Protein AF-A0A8M9P410-F1 (afdb_monomer_lite)

Sequence (264 aa):
MKMMMLETQNASQEIGEEVEEGAVFSITVRKVQVYQSSSSRGQQQHSDSHTCKLRSIKAGTLERLVENMLTAFRGNDSTYVTIFLCTYRTFATTKQVLDLLLNRYAKLQQQPGPDVRRMTSDERTELRNTISSILGAWLDQYSEDFWKPPEYSCLRRLILYLQINFPGSDLERRACNLLSHFHRRLQHAEPDLLEQGCCAFSLLEENGFEEERPDFLSFDPTSSEQNTVMFYPRLSSHRHNPTPAQASLMDSRTSHCWHMALLI

Secondary structure (DSSP, 8-state):
---------PPEEEEEEEEETTEEEEEEEEEEEE-----STT-----EEEEEEEEEEEEE-HHHHHHHHHHHHHTT-HHHHHHHHHHGGGT--HHHHHHHHHHHHHHHHH---TTS-PPPHHHHHHHHHHHHHHHHHHHHH-GGGG--TTT-HHHHHHHHHHHHHSTT-HHHHHHHHHHHHHHHHHHTSS--SSSS-------------------GGGS-TT-HHHHHHHHHHHHHH------GGGGGG--HHHHHHHHHHTT-

Structure (mmCIF, N/CA/C/O backbone):
data_AF-A0A8M9P410-F1
#
_entry.id   AF-A0A8M9P410-F1
#
loop_
_atom_site.group_PDB
_atom_site.id
_atom_site.type_symbol
_atom_site.label_atom_id
_atom_site.label_alt_id
_atom_site.label_comp_id
_atom_site.label_asym_id
_atom_site.label_entity_id
_atom_site.label_seq_id
_atom_site.pdbx_PDB_ins_code
_atom_site.Cartn_x
_atom_site.Cartn_y
_atom_site.Cartn_z
_atom_site.occupancy
_atom_site.B_iso_or_equiv
_atom_site.auth_seq_id
_atom_site.auth_comp_id
_atom_site.auth_asym_id
_atom_site.auth_atom_id
_atom_site.pdbx_PDB_model_num
ATOM 1 N N . MET A 1 1 ? -35.384 -19.466 -7.434 1.00 35.59 1 MET A N 1
ATOM 2 C CA . MET A 1 1 ? -35.728 -18.619 -6.272 1.00 35.59 1 MET A CA 1
ATOM 3 C C . MET A 1 1 ? -34.881 -17.357 -6.369 1.00 35.59 1 MET A C 1
ATOM 5 O O . MET A 1 1 ? -33.689 -17.420 -6.110 1.00 35.59 1 MET A O 1
ATOM 9 N N . LYS A 1 2 ? -35.432 -16.261 -6.905 1.00 32.16 2 LYS A N 1
ATOM 10 C CA . LYS A 1 2 ? -34.700 -15.000 -7.102 1.00 32.16 2 LYS A CA 1
ATOM 11 C C . LYS A 1 2 ? -35.118 -14.078 -5.962 1.00 32.16 2 LYS A C 1
ATOM 13 O O . LYS A 1 2 ? -36.265 -13.648 -5.916 1.00 32.16 2 LYS A O 1
ATOM 18 N N . MET A 1 3 ? -34.226 -13.902 -4.993 1.00 33.00 3 MET A N 1
ATOM 19 C CA . MET A 1 3 ? -34.445 -13.056 -3.825 1.00 33.00 3 MET A CA 1
ATOM 20 C C . MET A 1 3 ? -34.438 -11.602 -4.311 1.00 33.00 3 MET A C 1
ATOM 22 O O . MET A 1 3 ? -33.380 -11.045 -4.588 1.00 33.00 3 MET A O 1
ATOM 26 N N . MET A 1 4 ? -35.618 -11.019 -4.529 1.00 35.47 4 MET A N 1
ATOM 27 C CA . MET A 1 4 ? -35.735 -9.584 -4.775 1.00 35.47 4 MET A CA 1
ATOM 28 C C . MET A 1 4 ? -35.545 -8.878 -3.434 1.00 35.47 4 MET A C 1
ATOM 30 O O . MET A 1 4 ? -36.484 -8.768 -2.650 1.00 35.47 4 MET A O 1
ATOM 34 N N . MET A 1 5 ? -34.316 -8.440 -3.154 1.00 38.72 5 MET A N 1
ATOM 35 C CA . MET A 1 5 ? -34.074 -7.4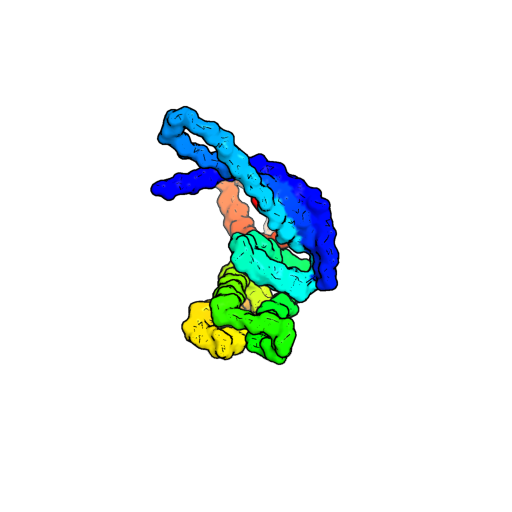36 -2.122 1.00 38.72 5 MET A CA 1
ATOM 36 C C . MET A 1 5 ? -34.637 -6.112 -2.639 1.00 38.72 5 MET A C 1
ATOM 38 O O . MET A 1 5 ? -33.970 -5.372 -3.354 1.00 38.72 5 MET A O 1
ATOM 42 N N . LEU A 1 6 ? -35.911 -5.858 -2.348 1.00 37.09 6 LEU A N 1
ATOM 43 C CA . LEU A 1 6 ? -36.467 -4.515 -2.431 1.00 37.09 6 LEU A CA 1
ATOM 44 C C . LEU A 1 6 ? -35.857 -3.732 -1.263 1.00 37.09 6 LEU A C 1
ATOM 46 O O . LEU A 1 6 ? -36.291 -3.873 -0.122 1.00 37.09 6 LEU A O 1
ATOM 50 N N . GLU A 1 7 ? -34.801 -2.966 -1.538 1.00 38.72 7 GLU A N 1
ATOM 51 C CA . GLU A 1 7 ? -34.256 -1.978 -0.605 1.00 38.72 7 GLU A CA 1
ATOM 52 C C . GLU A 1 7 ? -35.281 -0.850 -0.424 1.00 38.72 7 GLU A C 1
ATOM 54 O O . GLU A 1 7 ? -35.240 0.185 -1.085 1.00 38.72 7 GLU A O 1
ATOM 59 N N . THR A 1 8 ? -36.245 -1.052 0.472 1.00 39.44 8 THR A N 1
ATOM 60 C CA . THR A 1 8 ? -37.048 0.047 1.010 1.00 39.44 8 THR A CA 1
ATOM 61 C C . THR A 1 8 ? -36.117 0.917 1.854 1.00 39.44 8 THR A C 1
ATOM 63 O O . THR A 1 8 ? -35.497 0.415 2.792 1.00 39.44 8 THR A O 1
ATOM 66 N N . GLN A 1 9 ? -35.990 2.203 1.503 1.00 42.03 9 GLN A N 1
ATOM 67 C CA . GLN A 1 9 ? -35.195 3.203 2.226 1.00 42.03 9 GLN A CA 1
ATOM 68 C C . GLN A 1 9 ? -35.503 3.152 3.730 1.00 42.03 9 GLN A C 1
ATOM 70 O O . GLN A 1 9 ? -36.532 3.649 4.179 1.00 42.03 9 GLN A O 1
ATOM 75 N N . ASN A 1 10 ? -34.615 2.541 4.513 1.00 51.66 10 ASN A N 1
ATOM 76 C CA . ASN A 1 10 ? -34.752 2.479 5.959 1.00 51.66 10 ASN A CA 1
ATOM 77 C C . ASN A 1 10 ? -33.906 3.558 6.634 1.00 51.66 10 ASN A C 1
ATOM 79 O O . ASN A 1 10 ? -32.746 3.773 6.279 1.00 51.66 10 ASN A O 1
ATOM 83 N N . ALA A 1 11 ? -34.499 4.191 7.649 1.00 55.91 11 ALA A N 1
ATOM 84 C CA . ALA A 1 11 ? -33.868 5.196 8.491 1.00 55.91 11 ALA A CA 1
ATOM 85 C C . ALA A 1 11 ? -32.537 4.680 9.068 1.00 55.91 11 ALA A C 1
ATOM 87 O O . ALA A 1 11 ? -32.502 3.700 9.818 1.00 55.91 11 ALA A O 1
ATOM 88 N N . SER A 1 12 ? -31.438 5.344 8.709 1.00 66.75 12 SER A N 1
ATOM 89 C CA . SER A 1 12 ? -30.163 5.223 9.409 1.00 66.75 12 SER A CA 1
ATOM 90 C C . SER A 1 12 ? -30.164 6.181 10.593 1.00 66.75 12 SER A C 1
ATOM 92 O O . SER A 1 12 ? -30.319 7.384 10.393 1.00 66.75 12 SER A O 1
ATOM 94 N N . GLN A 1 13 ? -29.977 5.664 11.804 1.00 70.19 13 GLN A N 1
ATOM 95 C CA . GLN A 1 13 ? -29.796 6.486 12.999 1.00 70.19 13 GLN A CA 1
ATOM 96 C C . GLN A 1 13 ? -28.336 6.400 13.451 1.00 70.19 13 GLN A C 1
ATOM 98 O O . GLN A 1 13 ? -27.811 5.300 13.637 1.00 70.19 13 GLN A O 1
ATOM 103 N N . GLU A 1 14 ? -27.676 7.546 13.611 1.00 76.62 14 GLU A N 1
ATOM 104 C CA . GLU A 1 14 ? -26.367 7.626 14.263 1.00 76.62 14 GLU A CA 1
ATOM 105 C C . GLU A 1 14 ? -26.543 7.343 15.761 1.00 76.62 14 GLU A C 1
ATOM 107 O O . GLU A 1 14 ? -27.331 8.005 16.435 1.00 76.62 14 GLU A O 1
ATOM 112 N N . ILE A 1 15 ? -25.871 6.304 16.264 1.00 78.81 15 ILE A N 1
ATOM 113 C CA . ILE A 1 15 ? -25.929 5.900 17.677 1.00 78.81 15 ILE A CA 1
ATOM 114 C C . ILE A 1 15 ? -24.887 6.664 18.492 1.00 78.81 15 ILE A C 1
ATOM 116 O O . ILE A 1 15 ? -25.107 6.938 19.669 1.00 78.81 15 ILE A O 1
ATOM 120 N N . GLY A 1 16 ? -23.750 6.985 17.876 1.00 83.81 16 GLY A N 1
ATOM 121 C CA . GLY A 1 16 ? -22.661 7.695 18.528 1.00 83.81 16 GLY A CA 1
ATOM 122 C C . GLY A 1 16 ? -21.344 7.583 17.773 1.00 83.81 16 GLY A C 1
ATOM 123 O O . GLY A 1 16 ? -21.284 7.071 16.652 1.00 83.81 16 GLY A O 1
ATOM 124 N N . GLU A 1 17 ? -20.291 8.058 18.429 1.00 85.81 17 GLU A N 1
ATOM 125 C CA . GLU A 1 17 ? -18.923 8.059 17.923 1.00 85.81 17 GLU A CA 1
ATOM 126 C C . GLU A 1 17 ? -18.037 7.146 18.779 1.00 85.81 17 GLU A C 1
ATOM 128 O O . GLU A 1 17 ? -18.126 7.138 20.007 1.00 85.81 17 GLU A O 1
ATOM 133 N N . GLU A 1 18 ? -17.172 6.378 18.126 1.00 84.94 18 GLU A N 1
ATOM 134 C CA . GLU A 1 18 ? -16.126 5.580 18.760 1.00 84.94 18 GLU A CA 1
ATOM 135 C C . GLU A 1 18 ? -14.772 6.218 18.449 1.00 84.94 18 GLU A C 1
ATOM 137 O O . GLU A 1 18 ? -14.363 6.296 17.289 1.00 84.94 18 GLU A O 1
ATOM 142 N N . VAL A 1 19 ? -14.066 6.664 19.486 1.00 88.06 19 VAL A N 1
ATOM 143 C CA . VAL A 1 19 ? -12.700 7.175 19.359 1.00 88.06 19 VAL A CA 1
ATOM 144 C C . VAL A 1 19 ? -11.732 6.044 19.681 1.00 88.06 19 VAL A C 1
ATOM 146 O O . VAL A 1 19 ? -11.700 5.537 20.801 1.00 88.06 19 VAL A O 1
ATOM 149 N N . GLU A 1 20 ? -10.939 5.650 18.693 1.00 87.88 20 GLU A N 1
ATOM 150 C CA . GLU A 1 20 ? -9.786 4.774 18.867 1.00 87.88 20 GLU A CA 1
ATOM 151 C C . GLU A 1 20 ? -8.482 5.576 18.760 1.00 87.88 20 GLU A C 1
ATOM 153 O O . GLU A 1 20 ? -8.461 6.721 18.307 1.00 87.88 20 GLU A O 1
ATOM 158 N N . GLU A 1 21 ? -7.352 4.958 19.116 1.00 86.81 21 GLU A N 1
ATOM 159 C CA . GLU A 1 21 ? -6.037 5.571 18.926 1.00 86.81 21 GLU A CA 1
ATOM 160 C C . GLU A 1 21 ? -5.818 5.934 17.446 1.00 86.81 21 GLU A C 1
ATOM 162 O O . GLU A 1 21 ? -5.710 5.060 16.579 1.00 86.81 21 GLU A O 1
ATOM 167 N N . GLY A 1 22 ? -5.806 7.238 17.160 1.00 88.62 22 GLY A N 1
ATOM 168 C CA . GLY A 1 22 ? -5.602 7.790 15.824 1.00 88.62 22 GLY A CA 1
ATOM 169 C C . GLY A 1 22 ? -6.800 7.704 14.873 1.00 88.62 22 GLY A C 1
ATOM 170 O O . GLY A 1 22 ? -6.600 7.943 13.685 1.00 88.62 22 GLY A O 1
ATOM 171 N N . ALA A 1 23 ? -8.011 7.359 15.325 1.00 91.00 23 ALA A N 1
ATOM 172 C CA . ALA A 1 23 ? -9.199 7.318 14.464 1.00 91.00 23 ALA A CA 1
ATOM 173 C C . ALA A 1 23 ? -10.498 7.627 15.218 1.00 91.00 23 ALA A C 1
ATOM 175 O O . ALA A 1 23 ? -10.677 7.227 16.363 1.00 91.00 23 ALA A O 1
ATOM 176 N N . VAL A 1 24 ? -11.434 8.285 14.541 1.00 91.44 24 VAL A N 1
ATOM 177 C CA . VAL A 1 24 ? -12.802 8.518 15.009 1.00 91.44 24 VAL A CA 1
ATOM 178 C C . VAL A 1 24 ? -13.747 7.820 14.044 1.00 91.44 24 VAL A C 1
ATOM 180 O O . VAL A 1 24 ? -13.697 8.068 12.839 1.00 91.44 24 VAL A O 1
ATOM 183 N N . PHE A 1 25 ? -14.617 6.960 14.560 1.00 89.19 25 PHE A N 1
ATOM 184 C CA . PHE A 1 25 ? -15.626 6.242 13.791 1.00 89.19 25 PHE A CA 1
ATOM 185 C C . PHE A 1 25 ? -17.027 6.709 14.183 1.00 89.19 25 PHE A C 1
ATOM 187 O O . PHE A 1 25 ? -17.323 6.860 15.362 1.00 89.19 25 PHE A O 1
ATOM 194 N N . SER A 1 26 ? -17.913 6.890 13.207 1.00 87.88 26 SER A N 1
ATOM 195 C CA . SER A 1 26 ? -19.353 7.015 13.438 1.00 87.88 26 SER A CA 1
ATOM 196 C C . SER A 1 26 ? -20.000 5.636 13.374 1.00 87.88 26 SER A C 1
ATOM 198 O O . SER A 1 26 ? -19.739 4.848 12.454 1.00 87.88 26 SER A O 1
ATOM 200 N N . ILE A 1 27 ? -20.853 5.348 14.354 1.00 85.38 27 ILE A N 1
ATOM 201 C CA . ILE A 1 27 ? -21.637 4.120 14.423 1.00 85.38 27 ILE A CA 1
ATOM 202 C C . ILE A 1 27 ? -23.072 4.452 14.054 1.00 85.38 27 ILE A C 1
ATOM 204 O O . ILE A 1 27 ? -23.771 5.169 14.769 1.00 85.38 27 ILE A O 1
ATOM 208 N N . THR A 1 28 ? -23.535 3.883 12.949 1.00 82.38 28 THR A N 1
ATOM 209 C CA . THR A 1 28 ? -24.919 4.025 12.500 1.00 82.38 28 THR A CA 1
ATOM 210 C C . THR A 1 28 ? -25.621 2.680 12.581 1.00 82.38 28 THR A C 1
ATOM 212 O O . THR A 1 28 ? -25.059 1.649 12.216 1.00 82.38 28 THR A O 1
ATOM 215 N N . VAL A 1 29 ? -26.860 2.656 13.071 1.00 79.50 29 VAL A N 1
ATOM 216 C CA . VAL A 1 29 ? -27.727 1.487 12.914 1.00 79.50 29 VAL A CA 1
ATOM 217 C C . VAL A 1 29 ? -28.678 1.729 11.769 1.00 79.50 29 VAL A C 1
ATOM 219 O O . VAL A 1 29 ? -29.419 2.711 11.732 1.00 79.50 29 VAL A O 1
ATOM 222 N N . ARG A 1 30 ? -28.667 0.781 10.839 1.00 75.19 30 ARG A N 1
ATOM 223 C CA . ARG A 1 30 ? -29.670 0.663 9.795 1.00 75.19 30 ARG A CA 1
ATOM 224 C C . ARG A 1 30 ? -30.583 -0.486 10.163 1.00 75.19 30 ARG A C 1
ATOM 226 O O . ARG A 1 30 ? -30.148 -1.634 10.263 1.00 75.19 30 ARG A O 1
ATOM 233 N N . LYS A 1 31 ? -31.860 -0.185 10.379 1.00 68.94 31 LYS A N 1
ATOM 234 C CA . LYS A 1 31 ? -32.888 -1.226 10.367 1.00 68.94 31 LYS A CA 1
ATOM 235 C C . LYS A 1 31 ? -32.994 -1.711 8.920 1.00 68.94 31 LYS A C 1
ATOM 237 O O . LYS A 1 31 ? -32.961 -0.899 8.012 1.00 68.94 31 LYS A O 1
ATOM 242 N N . VAL A 1 32 ? -33.092 -3.003 8.667 1.00 63.84 32 VAL A N 1
ATOM 243 C CA . VAL A 1 32 ? -33.387 -3.584 7.351 1.00 63.84 32 VAL A CA 1
ATOM 244 C C . VAL A 1 32 ? -34.628 -4.436 7.555 1.00 63.84 32 VAL A C 1
ATOM 246 O O . VAL A 1 32 ? -34.633 -5.350 8.378 1.00 63.84 32 VAL A O 1
ATOM 249 N N . GLN A 1 33 ? -35.722 -4.072 6.890 1.00 56.75 33 GLN A N 1
ATOM 250 C CA . GLN A 1 33 ? -36.952 -4.853 6.921 1.00 56.75 33 GLN A CA 1
ATOM 251 C C . GLN A 1 33 ? -36.889 -5.831 5.758 1.00 56.75 33 GLN A C 1
ATOM 253 O O . GLN A 1 33 ? -36.900 -5.418 4.602 1.00 56.75 33 GLN A O 1
ATOM 258 N N . VAL A 1 34 ? -36.793 -7.122 6.066 1.00 56.88 34 VAL A N 1
ATOM 259 C CA . VAL A 1 34 ? -36.843 -8.167 5.046 1.00 56.88 34 VAL A CA 1
ATOM 260 C C . VAL A 1 34 ? -38.293 -8.620 4.924 1.00 56.88 34 VAL A C 1
ATOM 262 O O . VAL A 1 34 ? -38.824 -9.289 5.806 1.00 56.88 34 VAL A O 1
ATOM 265 N N . TYR A 1 35 ? -38.956 -8.246 3.830 1.00 55.34 35 TYR A N 1
ATOM 266 C CA . TYR A 1 35 ? -40.288 -8.759 3.517 1.00 55.34 35 TYR A CA 1
ATOM 267 C C . TYR A 1 35 ? -40.162 -10.111 2.814 1.00 55.34 35 TYR A C 1
ATOM 269 O O . TYR A 1 35 ? -39.914 -10.183 1.609 1.00 55.34 35 TYR A O 1
ATOM 277 N N . GLN A 1 36 ? -40.353 -11.201 3.560 1.00 54.16 36 GLN A N 1
ATOM 278 C CA . GLN A 1 36 ? -40.549 -12.516 2.956 1.00 54.16 36 GLN A CA 1
ATOM 279 C C . GLN A 1 36 ? -41.945 -12.565 2.326 1.00 54.16 36 GLN A C 1
ATOM 281 O O . GLN A 1 36 ? -42.960 -12.646 3.011 1.00 54.16 36 GLN A O 1
ATOM 286 N N . SER A 1 37 ? -42.011 -12.494 0.999 1.00 46.22 37 SER A N 1
ATOM 287 C CA . SER A 1 37 ? -43.247 -12.713 0.245 1.00 46.22 37 SER A CA 1
ATOM 288 C C . SER A 1 37 ? -43.437 -14.216 0.012 1.00 46.22 37 SER A C 1
ATOM 290 O O . SER A 1 37 ? -43.164 -14.744 -1.064 1.00 46.22 37 SER A O 1
ATOM 292 N N . SER A 1 38 ? -43.892 -14.937 1.038 1.00 46.97 38 SER A N 1
ATOM 293 C CA . SER A 1 38 ? -44.402 -16.301 0.884 1.00 46.97 38 SER A CA 1
ATOM 294 C C . SER A 1 38 ? -45.858 -16.243 0.405 1.00 46.97 38 SER A C 1
ATOM 296 O O . SER A 1 38 ? -46.798 -16.007 1.160 1.00 46.97 38 SER A O 1
ATOM 298 N N . SER A 1 39 ? -46.053 -16.441 -0.900 1.00 43.56 39 SER A N 1
ATOM 299 C CA . SER A 1 39 ? -47.376 -16.646 -1.495 1.00 43.56 39 SER A CA 1
ATOM 300 C C . SER A 1 39 ? -47.891 -18.044 -1.142 1.00 43.56 39 SER A C 1
ATOM 302 O O . SER A 1 39 ? -47.758 -18.988 -1.916 1.00 43.56 39 SER A O 1
ATOM 304 N N . SER A 1 40 ? -48.460 -18.198 0.051 1.00 48.53 40 SER A N 1
ATOM 305 C CA . SER A 1 40 ? -49.374 -19.297 0.362 1.00 48.53 40 SER A CA 1
ATOM 306 C C . SER A 1 40 ? -50.228 -18.938 1.573 1.00 48.53 40 SER A C 1
ATOM 308 O O . SER A 1 40 ? -49.730 -18.544 2.622 1.00 48.53 40 SER A O 1
ATOM 310 N N . ARG A 1 41 ? -51.536 -19.052 1.364 1.00 42.91 41 ARG A N 1
ATOM 311 C CA . ARG A 1 41 ? -52.662 -18.701 2.232 1.00 42.91 41 ARG A CA 1
ATOM 312 C C . ARG A 1 41 ? -52.419 -18.940 3.735 1.00 42.91 41 ARG A C 1
ATOM 314 O O . ARG A 1 41 ? -52.306 -20.080 4.165 1.00 42.91 41 ARG A O 1
ATOM 321 N N . GLY A 1 42 ? -52.520 -17.868 4.527 1.00 40.03 42 GLY A N 1
ATOM 322 C CA . GLY A 1 42 ? -53.140 -17.940 5.856 1.00 40.03 42 GLY A CA 1
ATOM 323 C C . GLY A 1 42 ? -52.247 -17.995 7.097 1.00 40.03 42 GLY A C 1
ATOM 324 O O . GLY A 1 42 ? -52.780 -18.303 8.158 1.00 40.03 42 GLY A O 1
ATOM 325 N N . GLN A 1 43 ? -50.950 -17.684 7.035 1.00 43.97 43 GLN A N 1
ATOM 326 C CA . GLN A 1 43 ? -50.111 -17.629 8.243 1.00 43.97 43 GLN A CA 1
ATOM 327 C C . GLN A 1 43 ? -49.369 -16.295 8.382 1.00 43.97 43 GLN A C 1
ATOM 329 O O . GLN A 1 43 ? -48.978 -15.672 7.399 1.00 43.97 43 GLN A O 1
ATOM 334 N N . GLN A 1 44 ? -49.288 -15.844 9.633 1.00 44.47 44 GLN A N 1
ATOM 335 C CA . GLN A 1 44 ? -48.867 -14.527 10.110 1.00 44.47 44 GLN A CA 1
ATOM 336 C C . GLN A 1 44 ? -47.596 -14.003 9.420 1.00 44.47 44 GLN A C 1
ATOM 338 O O . GLN A 1 44 ? -46.572 -14.681 9.376 1.00 44.47 44 GLN A O 1
ATOM 343 N N . GLN A 1 45 ? -47.660 -12.764 8.917 1.00 39.38 45 GLN A N 1
ATOM 344 C CA . GLN A 1 45 ? -46.496 -12.001 8.464 1.00 39.38 45 GLN A CA 1
ATOM 345 C C . GLN A 1 45 ? -45.576 -11.726 9.663 1.00 39.38 45 GLN A C 1
ATOM 347 O O . GLN A 1 45 ? -45.778 -10.760 10.396 1.00 39.38 45 GLN A O 1
ATOM 352 N N . HIS A 1 46 ? -44.562 -12.562 9.870 1.00 45.94 46 HIS A N 1
ATOM 353 C CA . HIS A 1 46 ? -43.452 -12.222 10.753 1.00 45.94 46 HIS A CA 1
ATOM 354 C C . HIS A 1 46 ? -42.492 -11.304 9.991 1.00 45.94 46 HIS A C 1
ATOM 356 O O . HIS A 1 46 ? -41.779 -11.728 9.085 1.00 45.94 46 HIS A O 1
ATOM 362 N N . SER A 1 47 ? -42.529 -10.009 10.314 1.00 49.06 47 SER A N 1
ATOM 363 C CA . SER A 1 47 ? -41.534 -9.050 9.842 1.00 49.06 47 SER A CA 1
ATOM 364 C C . SER A 1 47 ? -40.257 -9.209 10.670 1.00 49.06 47 SER A C 1
ATOM 366 O O . SER A 1 47 ? -40.136 -8.613 11.744 1.00 49.06 47 SER A O 1
ATOM 368 N N . ASP A 1 48 ? -39.295 -9.986 10.185 1.00 51.94 48 ASP A N 1
ATOM 369 C CA . ASP A 1 48 ? -37.970 -10.033 10.799 1.00 51.94 48 ASP A CA 1
ATOM 370 C C . ASP A 1 48 ? -37.200 -8.773 10.390 1.00 51.94 48 ASP A C 1
ATOM 372 O O . ASP A 1 48 ? -36.663 -8.642 9.287 1.00 51.94 48 ASP A O 1
ATOM 376 N N . SER A 1 49 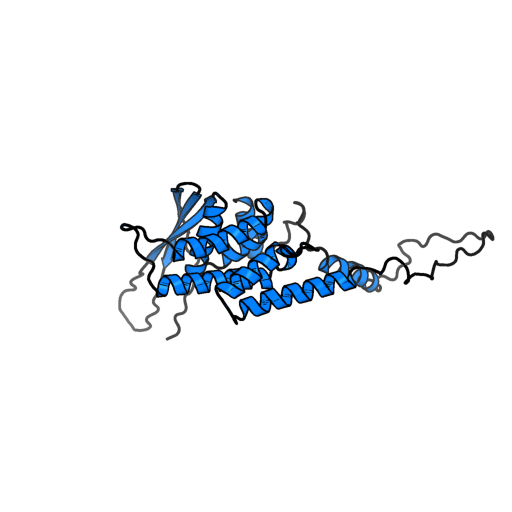? -37.215 -7.772 11.272 1.00 54.66 49 SER A N 1
ATOM 377 C CA . SER A 1 49 ? -36.369 -6.596 11.111 1.00 54.66 49 SER A CA 1
ATOM 378 C C . SER A 1 49 ? -34.984 -6.894 11.670 1.00 54.66 49 SER A C 1
ATOM 380 O O . SER A 1 49 ? -34.830 -7.022 12.885 1.00 54.66 49 SER A O 1
ATOM 382 N N . HIS A 1 50 ? -33.975 -6.951 10.808 1.00 61.50 50 HIS A N 1
ATOM 383 C CA . HIS A 1 50 ? -32.585 -7.057 11.234 1.00 61.50 50 HIS A CA 1
ATOM 384 C C . HIS A 1 50 ? -31.993 -5.654 11.375 1.00 61.50 50 HIS A C 1
ATOM 386 O O . HIS A 1 50 ? -32.112 -4.828 10.474 1.00 61.50 50 HIS A O 1
ATOM 392 N N . THR A 1 51 ? -31.371 -5.350 12.510 1.00 66.06 51 THR A N 1
ATOM 393 C CA . THR A 1 51 ? -30.601 -4.114 12.692 1.00 66.06 51 THR A CA 1
ATOM 394 C C . THR A 1 51 ? -29.134 -4.397 12.387 1.00 66.06 51 THR A C 1
ATOM 396 O O . THR A 1 51 ? -28.491 -5.207 13.049 1.00 66.06 51 THR A O 1
ATOM 399 N N . CYS A 1 52 ? -28.593 -3.742 11.363 1.00 66.75 52 CYS A N 1
ATOM 400 C CA . CYS A 1 52 ? -27.174 -3.801 11.035 1.00 66.75 52 CYS A CA 1
ATOM 401 C C . CYS A 1 52 ? -26.470 -2.592 11.663 1.00 66.75 52 CYS A C 1
ATOM 403 O O . CYS A 1 52 ? -26.882 -1.452 11.432 1.00 66.75 52 CYS A O 1
ATOM 405 N N . LYS A 1 53 ? -25.431 -2.838 12.471 1.00 75.44 53 LYS A N 1
ATOM 406 C CA . LYS A 1 53 ? -24.512 -1.798 12.953 1.00 75.44 53 LYS A CA 1
ATOM 407 C C . LYS A 1 53 ? -23.445 -1.578 11.883 1.00 75.44 53 LYS A C 1
ATOM 409 O O . LYS A 1 53 ? -22.663 -2.484 11.612 1.00 75.44 53 LYS A O 1
ATOM 414 N N . LEU A 1 54 ? -23.419 -0.392 11.291 1.00 78.31 54 LEU A N 1
ATOM 415 C CA . LEU A 1 54 ? -22.408 0.036 10.335 1.00 78.31 54 LEU A CA 1
ATOM 416 C C . LEU A 1 54 ? -21.415 0.966 11.035 1.00 78.31 54 LEU A C 1
ATOM 418 O O . LEU A 1 54 ? -21.808 1.942 11.675 1.00 78.31 54 LEU A O 1
ATOM 422 N N . ARG A 1 55 ? -20.127 0.666 10.876 1.00 83.69 55 ARG A N 1
ATOM 423 C CA . ARG A 1 55 ? -19.012 1.472 11.373 1.00 83.69 55 ARG A CA 1
ATOM 424 C C . ARG A 1 55 ? -18.364 2.195 10.199 1.00 83.69 55 ARG A C 1
ATOM 426 O O . ARG A 1 55 ? -17.924 1.541 9.262 1.00 83.69 55 ARG A O 1
ATOM 433 N N . SER A 1 56 ? -18.323 3.523 10.238 1.00 85.62 56 SER A N 1
ATOM 434 C CA . SER A 1 56 ? -17.721 4.358 9.187 1.00 85.62 56 SER A CA 1
ATOM 435 C C . SER A 1 56 ? -16.661 5.269 9.794 1.00 85.62 56 SER A C 1
ATOM 437 O O . SER A 1 56 ? -16.919 5.896 10.816 1.00 85.62 56 SER A O 1
ATOM 439 N N . ILE A 1 57 ? -15.471 5.353 9.199 1.00 90.19 57 ILE A N 1
ATOM 440 C CA . ILE A 1 57 ? -14.430 6.276 9.674 1.00 90.19 57 ILE A CA 1
ATOM 441 C C . ILE A 1 57 ? -14.832 7.723 9.353 1.00 90.19 57 ILE A C 1
ATOM 443 O O . ILE A 1 57 ? -15.165 8.033 8.212 1.00 90.19 57 ILE A O 1
ATOM 447 N N . LYS A 1 58 ? -14.833 8.590 10.369 1.00 89.06 58 LYS A N 1
ATOM 448 C CA . LYS A 1 58 ? -15.046 10.041 10.247 1.00 89.06 58 LYS A CA 1
ATOM 449 C C . LYS A 1 58 ? -13.720 10.764 10.037 1.00 89.06 58 LYS A C 1
ATOM 451 O O . LYS A 1 58 ? -13.600 11.567 9.128 1.00 89.06 58 LYS A O 1
ATOM 456 N N . ALA A 1 59 ? -12.723 10.439 10.855 1.00 91.12 59 ALA A N 1
ATOM 457 C CA . ALA A 1 59 ? -11.392 11.031 10.789 1.00 91.12 59 ALA A CA 1
ATOM 458 C C . ALA A 1 59 ? -10.338 10.023 11.253 1.00 91.12 59 ALA A C 1
ATOM 460 O O . ALA A 1 59 ? -10.644 9.075 11.977 1.00 91.12 59 ALA A O 1
ATOM 461 N N . GLY A 1 60 ? -9.081 10.230 10.877 1.00 92.25 60 GLY A N 1
ATOM 462 C CA . GLY A 1 60 ? -7.982 9.445 11.420 1.00 92.25 60 GLY A CA 1
ATOM 463 C C . GLY A 1 60 ? -6.628 9.831 10.852 1.00 92.25 60 GLY A C 1
ATOM 464 O O . GLY A 1 60 ? -6.533 10.606 9.903 1.00 92.25 60 GLY A O 1
ATOM 465 N N . THR A 1 61 ? -5.568 9.272 11.430 1.00 93.88 61 THR A N 1
ATOM 466 C CA . THR A 1 61 ? -4.231 9.367 10.841 1.00 93.88 61 THR A CA 1
ATOM 467 C C . THR A 1 61 ? -4.198 8.624 9.507 1.00 93.88 61 THR A C 1
ATOM 469 O O . THR A 1 61 ? -5.023 7.744 9.238 1.00 93.88 61 THR A O 1
ATOM 472 N N . LEU A 1 62 ? -3.214 8.934 8.663 1.00 95.00 62 LEU A N 1
ATOM 473 C CA . LEU A 1 62 ? -3.084 8.290 7.357 1.00 95.00 62 LEU A CA 1
ATOM 474 C C . LEU A 1 62 ? -2.991 6.758 7.476 1.00 95.00 62 LEU A C 1
ATOM 476 O O . LEU A 1 62 ? -3.585 6.032 6.682 1.00 95.00 62 LEU A O 1
ATOM 480 N N . GLU A 1 63 ? -2.303 6.255 8.503 1.00 93.00 63 GLU A N 1
ATOM 481 C CA . GLU A 1 63 ? -2.186 4.827 8.809 1.00 93.00 63 GLU A CA 1
ATOM 482 C C . GLU A 1 63 ? -3.544 4.170 9.060 1.00 93.00 63 GLU A C 1
ATOM 484 O O . GLU A 1 63 ? -3.737 3.015 8.663 1.00 93.00 63 GLU A O 1
ATOM 489 N N . ARG A 1 64 ? -4.451 4.885 9.738 1.00 92.62 64 ARG A N 1
ATOM 490 C CA . ARG A 1 64 ? -5.797 4.418 10.079 1.00 92.62 64 ARG A CA 1
ATOM 491 C C . ARG A 1 64 ? -6.753 4.528 8.902 1.00 92.62 64 ARG A C 1
ATOM 493 O O . ARG A 1 64 ? -7.542 3.612 8.696 1.00 92.62 64 ARG A O 1
ATOM 500 N N . LEU A 1 65 ? -6.639 5.573 8.084 1.00 93.81 65 LEU A N 1
ATOM 501 C CA . LEU A 1 65 ? -7.405 5.696 6.840 1.00 93.81 65 LEU A CA 1
ATOM 502 C C . LEU A 1 65 ? -7.056 4.565 5.857 1.00 93.81 65 LEU A C 1
ATOM 504 O O . LEU A 1 65 ? -7.948 3.911 5.321 1.00 93.81 65 LEU A O 1
ATOM 508 N N . VAL A 1 66 ? -5.764 4.263 5.678 1.00 93.44 66 VAL A N 1
ATOM 509 C CA . VAL A 1 66 ? -5.312 3.154 4.815 1.00 93.44 66 VAL A CA 1
ATOM 510 C C . VAL A 1 66 ? -5.750 1.791 5.371 1.00 93.44 66 VAL A C 1
ATOM 512 O O . VAL A 1 66 ? -6.132 0.902 4.613 1.00 93.44 66 VAL A O 1
ATOM 515 N N . GLU A 1 67 ? -5.740 1.608 6.690 1.00 91.12 67 GLU A N 1
ATOM 516 C CA . GLU A 1 67 ? -6.245 0.388 7.335 1.00 91.12 67 GLU A CA 1
ATOM 517 C C . GLU A 1 67 ? -7.763 0.228 7.196 1.00 91.12 67 GLU A C 1
ATOM 519 O O . GLU A 1 67 ? -8.248 -0.866 6.883 1.00 91.12 67 GLU A O 1
ATOM 524 N N . ASN A 1 68 ? -8.511 1.323 7.347 1.00 90.62 68 ASN A N 1
ATOM 525 C CA . ASN A 1 68 ? -9.938 1.336 7.069 1.00 90.62 68 ASN A CA 1
ATOM 526 C C . ASN A 1 68 ? -10.206 1.020 5.595 1.00 90.62 68 ASN A C 1
ATOM 528 O O . ASN A 1 68 ? -11.110 0.247 5.313 1.00 90.62 68 ASN A O 1
ATOM 532 N N . MET A 1 69 ? -9.390 1.520 4.663 1.00 91.44 69 MET A N 1
ATOM 533 C CA . MET A 1 69 ? -9.523 1.213 3.236 1.00 91.44 69 MET A CA 1
ATOM 534 C C . MET A 1 69 ? -9.440 -0.291 2.947 1.00 91.44 69 MET A C 1
ATOM 536 O O . MET A 1 69 ? -10.265 -0.828 2.210 1.00 91.44 69 MET A O 1
ATOM 540 N N . LEU A 1 70 ? -8.476 -0.986 3.561 1.00 90.38 70 LEU A N 1
ATOM 541 C CA . LEU A 1 70 ? -8.329 -2.440 3.429 1.00 90.38 70 LEU A CA 1
ATOM 542 C C . LEU A 1 70 ? -9.510 -3.199 4.054 1.00 90.38 70 LEU A C 1
ATOM 544 O O . LEU A 1 70 ? -9.951 -4.211 3.512 1.00 90.38 70 LEU A O 1
ATOM 548 N N . THR A 1 71 ? -10.025 -2.711 5.183 1.00 87.81 71 THR A N 1
ATOM 549 C CA . THR A 1 71 ? -11.146 -3.331 5.907 1.00 87.81 71 THR A CA 1
ATOM 550 C C . THR A 1 71 ? -12.479 -3.119 5.185 1.00 87.81 71 THR A C 1
ATOM 552 O O . THR A 1 71 ? -13.244 -4.065 5.014 1.00 87.81 71 THR A O 1
ATOM 555 N N . ALA A 1 72 ? -12.734 -1.902 4.702 1.00 84.69 72 ALA A N 1
ATOM 556 C CA . ALA A 1 72 ? -13.923 -1.536 3.938 1.00 84.69 72 ALA A CA 1
ATOM 557 C C . ALA A 1 72 ? -14.025 -2.352 2.645 1.00 84.69 72 ALA A C 1
ATOM 559 O O . ALA A 1 72 ? -15.079 -2.915 2.356 1.00 84.69 72 ALA A O 1
ATOM 560 N N . PHE A 1 73 ? -12.914 -2.519 1.918 1.00 84.12 73 PHE A N 1
ATOM 561 C CA . PHE A 1 73 ? -12.907 -3.317 0.692 1.00 84.12 73 PHE A CA 1
ATOM 562 C C . PHE A 1 73 ? -13.238 -4.796 0.944 1.00 84.12 73 PHE A C 1
ATOM 564 O O . PHE A 1 73 ? -13.981 -5.391 0.167 1.00 84.12 73 PHE A O 1
ATOM 571 N N . ARG A 1 74 ? -12.756 -5.382 2.052 1.00 82.12 74 ARG A N 1
ATOM 572 C CA . ARG A 1 74 ? -13.151 -6.741 2.480 1.00 82.12 74 ARG A CA 1
ATOM 573 C C . ARG A 1 74 ? -14.638 -6.835 2.822 1.00 82.12 74 ARG A C 1
ATOM 575 O O . ARG A 1 74 ? -15.271 -7.848 2.555 1.00 82.12 74 ARG A O 1
ATOM 582 N N . GLY A 1 75 ? -15.204 -5.764 3.376 1.00 76.12 75 GLY A N 1
ATOM 583 C CA . GLY A 1 75 ? -16.638 -5.616 3.627 1.00 76.12 75 GLY A CA 1
ATOM 584 C C . GLY A 1 75 ? -17.483 -5.334 2.378 1.00 76.12 75 GLY A C 1
ATOM 585 O O . GLY A 1 75 ? -18.655 -4.999 2.524 1.00 76.12 75 GLY A O 1
ATOM 586 N N . ASN A 1 76 ? -16.910 -5.452 1.171 1.00 77.31 76 ASN A N 1
ATOM 587 C CA . ASN A 1 76 ? -17.515 -5.088 -0.115 1.00 77.31 76 ASN A CA 1
ATOM 588 C C . ASN A 1 76 ? -17.908 -3.605 -0.248 1.00 77.31 76 ASN A C 1
ATOM 590 O O . ASN A 1 76 ? -18.686 -3.253 -1.134 1.00 77.31 76 ASN A O 1
ATOM 594 N N . ASP A 1 77 ? -17.346 -2.718 0.575 1.00 79.69 77 ASP A N 1
ATOM 595 C CA . ASP A 1 77 ? -17.487 -1.276 0.396 1.00 79.69 77 ASP A CA 1
ATOM 596 C C . ASP A 1 77 ? -16.351 -0.734 -0.483 1.00 79.69 77 ASP A C 1
ATOM 598 O O . ASP A 1 77 ? -15.355 -0.169 -0.022 1.00 79.69 77 ASP A O 1
ATOM 602 N N . SER A 1 78 ? -16.501 -0.917 -1.797 1.00 86.62 78 SER A N 1
ATOM 603 C CA . SER A 1 78 ? -15.592 -0.329 -2.786 1.00 86.62 78 SER A CA 1
ATOM 604 C C . SER A 1 78 ? -15.696 1.197 -2.851 1.00 86.62 78 SER A C 1
ATOM 606 O O . SER A 1 78 ? -14.781 1.846 -3.356 1.00 86.62 78 SER A O 1
ATOM 608 N N . THR A 1 79 ? -16.788 1.778 -2.341 1.00 90.06 79 THR A N 1
ATOM 609 C CA . THR A 1 79 ? -17.040 3.225 -2.382 1.00 90.06 79 THR A CA 1
ATOM 610 C C . THR A 1 79 ? -15.971 3.968 -1.602 1.00 90.06 79 THR A C 1
ATOM 612 O O . THR A 1 79 ? -15.412 4.941 -2.106 1.00 90.06 79 THR A O 1
ATOM 615 N N . TYR A 1 80 ? -15.628 3.477 -0.407 1.00 91.06 80 TYR A N 1
ATOM 616 C CA . TYR A 1 80 ? -14.576 4.083 0.403 1.00 91.06 80 TYR A CA 1
ATOM 617 C C . TYR A 1 80 ? -13.224 4.093 -0.325 1.00 91.06 80 TYR A C 1
ATOM 619 O O . TYR A 1 80 ? -12.527 5.104 -0.303 1.00 91.06 80 TYR A O 1
ATOM 627 N N . VAL A 1 81 ? -12.868 3.005 -1.022 1.00 91.44 81 VAL A N 1
ATOM 628 C CA . VAL A 1 81 ? -11.619 2.928 -1.803 1.00 91.44 81 VAL A CA 1
ATOM 629 C C . VAL A 1 81 ? -11.603 3.970 -2.916 1.00 91.44 81 VAL A C 1
ATOM 631 O O . VAL A 1 81 ? -10.620 4.693 -3.062 1.00 91.44 81 VAL A O 1
ATOM 634 N N . THR A 1 82 ? -12.695 4.088 -3.672 1.00 92.75 82 THR A N 1
ATOM 635 C CA . THR A 1 82 ? -12.825 5.101 -4.725 1.00 92.75 82 THR A CA 1
ATOM 636 C C . THR A 1 82 ? -12.717 6.515 -4.158 1.00 92.75 82 THR A C 1
ATOM 638 O O . THR A 1 82 ? -11.957 7.320 -4.690 1.00 92.75 82 THR A O 1
ATOM 641 N N . ILE A 1 83 ? -13.429 6.822 -3.066 1.00 92.50 83 ILE A N 1
ATOM 642 C CA . ILE A 1 83 ? -13.373 8.141 -2.420 1.00 92.50 83 ILE A CA 1
ATOM 643 C C . ILE A 1 83 ? -11.941 8.440 -1.974 1.00 92.50 83 ILE A C 1
ATOM 645 O O . ILE A 1 83 ? -11.396 9.474 -2.350 1.00 92.50 83 ILE A O 1
ATOM 649 N N . PHE A 1 84 ? -11.310 7.518 -1.247 1.00 94.56 84 PHE A N 1
ATOM 650 C CA . PHE A 1 84 ? -9.952 7.696 -0.745 1.00 94.56 84 PHE A CA 1
ATOM 651 C C . PHE A 1 84 ? -8.943 7.927 -1.883 1.00 94.56 84 PHE A C 1
ATOM 653 O O . PHE A 1 84 ? -8.179 8.889 -1.832 1.00 94.56 84 PHE A O 1
ATOM 660 N N . LEU A 1 85 ? -8.963 7.112 -2.947 1.00 95.19 85 LEU A N 1
ATOM 661 C CA . LEU A 1 85 ? -8.068 7.282 -4.105 1.00 95.19 85 LEU A CA 1
ATOM 662 C C . LEU A 1 85 ? -8.337 8.582 -4.884 1.00 95.19 85 LEU A C 1
ATOM 664 O O . LEU A 1 85 ? -7.412 9.181 -5.440 1.00 95.19 85 LEU A O 1
ATOM 668 N N . CYS A 1 86 ? -9.580 9.066 -4.900 1.00 94.56 86 CYS A N 1
ATOM 669 C CA . CYS A 1 86 ? -9.918 10.364 -5.477 1.00 94.56 86 CYS A CA 1
ATOM 670 C C . CYS A 1 86 ? -9.365 11.538 -4.657 1.00 94.56 86 CYS A C 1
ATOM 672 O O . CYS A 1 86 ? -8.958 12.531 -5.258 1.00 94.56 86 CYS A O 1
ATOM 674 N N . THR A 1 87 ? -9.333 11.450 -3.324 1.00 94.25 87 THR A N 1
ATOM 675 C CA . THR A 1 87 ? -9.156 12.633 -2.463 1.00 94.25 87 THR A CA 1
ATOM 676 C C . THR A 1 87 ? -7.846 12.685 -1.691 1.00 94.25 87 THR A C 1
ATOM 678 O O . THR A 1 87 ? -7.443 13.783 -1.324 1.00 94.25 87 THR A O 1
ATOM 681 N N . TYR A 1 88 ? -7.125 11.574 -1.495 1.00 96.50 88 TYR A N 1
ATOM 682 C CA . TYR A 1 88 ? -5.975 11.540 -0.575 1.00 96.50 88 TYR A CA 1
ATOM 683 C C . TYR A 1 88 ? -4.903 12.605 -0.847 1.00 96.50 88 TYR A C 1
ATOM 685 O O . TYR A 1 88 ? -4.189 13.010 0.067 1.00 96.50 88 TYR A O 1
ATOM 693 N N . ARG A 1 89 ? -4.772 13.067 -2.099 1.00 95.62 89 ARG A N 1
ATOM 694 C CA . ARG A 1 89 ? -3.783 14.074 -2.523 1.00 95.62 89 ARG A CA 1
ATOM 695 C C . ARG A 1 89 ? -3.946 15.420 -1.813 1.00 95.62 89 ARG A C 1
ATOM 697 O O . ARG A 1 89 ? -3.010 16.212 -1.839 1.00 95.62 89 ARG A O 1
ATOM 704 N N . THR A 1 90 ? -5.097 15.686 -1.193 1.00 95.06 90 THR A N 1
ATOM 705 C CA . THR A 1 90 ? -5.315 16.895 -0.387 1.00 95.06 90 THR A CA 1
ATOM 706 C C . THR A 1 90 ? -4.575 16.853 0.953 1.00 95.06 90 THR A C 1
ATOM 708 O O . THR A 1 90 ? -4.261 17.911 1.489 1.00 95.06 90 THR A O 1
ATOM 711 N N . PHE A 1 91 ? -4.248 15.661 1.473 1.00 94.38 91 PHE A N 1
ATOM 712 C CA . PHE A 1 91 ? -3.627 15.484 2.794 1.00 94.38 91 PHE A CA 1
ATOM 713 C C . PHE A 1 91 ? -2.419 14.527 2.825 1.00 94.38 91 PHE A C 1
ATOM 715 O O . PHE A 1 91 ? -1.741 14.427 3.846 1.00 94.38 91 PHE A O 1
ATOM 722 N N . ALA A 1 92 ? -2.114 13.816 1.736 1.00 96.31 92 ALA A N 1
ATOM 723 C CA . ALA A 1 92 ? -1.023 12.846 1.668 1.00 96.31 92 ALA A CA 1
ATOM 724 C C . ALA A 1 92 ? -0.389 12.750 0.273 1.00 96.31 92 ALA A C 1
ATOM 726 O O . ALA A 1 92 ? -0.975 13.087 -0.753 1.00 96.31 92 ALA A O 1
ATOM 727 N N . THR A 1 93 ? 0.835 12.225 0.220 1.00 95.94 93 THR A N 1
ATOM 728 C CA . THR A 1 93 ? 1.533 11.941 -1.041 1.00 95.94 93 THR A CA 1
ATOM 729 C C . THR A 1 93 ? 1.317 10.498 -1.501 1.00 95.94 93 THR A C 1
ATOM 731 O O . THR A 1 93 ? 1.193 9.587 -0.682 1.00 95.94 93 THR A O 1
ATOM 734 N N . THR A 1 94 ? 1.383 10.257 -2.820 1.00 96.50 94 THR A N 1
ATOM 735 C CA . THR A 1 94 ? 1.348 8.901 -3.416 1.00 96.50 94 THR A CA 1
ATOM 736 C C . THR A 1 94 ? 2.352 7.967 -2.739 1.00 96.50 94 THR A C 1
ATOM 738 O O . THR A 1 94 ? 2.038 6.817 -2.457 1.00 96.50 94 THR A O 1
ATOM 741 N N . LYS A 1 95 ? 3.548 8.480 -2.412 1.00 95.94 95 LYS A N 1
ATOM 742 C CA . LYS A 1 95 ? 4.599 7.721 -1.727 1.00 95.94 95 LYS A CA 1
ATOM 743 C C . LYS A 1 95 ? 4.154 7.260 -0.338 1.00 95.94 95 LYS A C 1
ATOM 745 O O . LYS A 1 95 ? 4.359 6.101 -0.012 1.00 95.94 95 LYS A O 1
ATOM 750 N N . GLN A 1 96 ? 3.553 8.140 0.466 1.00 96.44 96 GLN A N 1
ATOM 751 C CA . GLN A 1 96 ? 3.096 7.787 1.815 1.00 96.44 96 GLN A CA 1
ATOM 752 C C . GLN A 1 96 ? 1.986 6.732 1.773 1.00 96.44 96 GLN A C 1
ATOM 754 O O . GLN A 1 96 ? 2.065 5.740 2.492 1.00 96.44 96 GLN A O 1
ATOM 759 N N . VAL A 1 97 ? 0.990 6.909 0.899 1.00 96.62 97 VAL A N 1
ATOM 760 C CA . VAL A 1 97 ? -0.112 5.945 0.740 1.00 96.62 97 VAL A CA 1
ATOM 761 C C . VAL A 1 97 ? 0.404 4.592 0.248 1.00 96.62 97 VAL A C 1
ATOM 763 O O . VAL A 1 97 ? 0.056 3.556 0.816 1.00 96.62 97 VAL A O 1
ATOM 766 N N . LEU A 1 98 ? 1.280 4.596 -0.764 1.00 96.38 98 LEU A N 1
ATOM 767 C CA . LEU A 1 98 ? 1.901 3.385 -1.293 1.00 96.38 98 LEU A CA 1
ATOM 768 C C . LEU A 1 98 ? 2.709 2.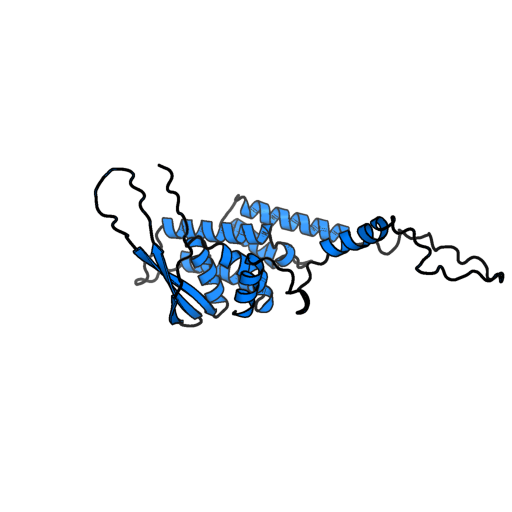672 -0.206 1.00 96.38 98 LEU A C 1
ATOM 770 O O . LEU A 1 98 ? 2.489 1.491 0.039 1.00 96.38 98 LEU A O 1
ATOM 774 N N . ASP A 1 99 ? 3.594 3.384 0.490 1.00 94.62 99 ASP A N 1
ATOM 775 C CA . ASP A 1 99 ? 4.433 2.799 1.535 1.00 94.62 99 ASP A CA 1
ATOM 776 C C . ASP A 1 99 ? 3.585 2.187 2.656 1.00 94.62 99 ASP A C 1
ATOM 778 O O . ASP A 1 99 ? 3.904 1.098 3.132 1.00 94.62 99 ASP A O 1
ATOM 782 N N . LEU A 1 100 ? 2.474 2.819 3.042 1.00 94.44 100 LEU A N 1
ATOM 783 C CA . LEU A 1 100 ? 1.547 2.259 4.026 1.00 94.44 100 LEU A CA 1
ATOM 784 C C . LEU A 1 100 ? 0.858 0.989 3.523 1.00 94.44 100 LEU A C 1
ATOM 786 O O . LEU A 1 100 ? 0.824 0.003 4.259 1.00 94.44 100 LEU A O 1
ATOM 790 N N . LEU A 1 101 ? 0.373 0.967 2.280 1.00 93.25 101 LEU A N 1
ATOM 791 C CA . LEU A 1 101 ? -0.232 -0.230 1.687 1.00 93.25 101 LEU A CA 1
ATOM 792 C C . LEU A 1 101 ? 0.750 -1.406 1.634 1.00 93.25 101 LEU A C 1
ATOM 794 O O . LEU A 1 101 ? 0.418 -2.515 2.062 1.00 93.25 101 LEU A O 1
ATOM 798 N N . LEU A 1 102 ? 1.977 -1.156 1.170 1.00 91.81 102 LEU A N 1
ATOM 799 C CA . LEU A 1 102 ? 3.010 -2.185 1.045 1.00 91.81 102 LEU A CA 1
ATOM 800 C C . LEU A 1 102 ? 3.502 -2.670 2.420 1.00 91.81 102 LEU A C 1
ATOM 802 O O . LEU A 1 102 ? 3.638 -3.875 2.648 1.00 91.81 102 LEU A O 1
ATOM 806 N N . ASN A 1 103 ? 3.717 -1.748 3.367 1.00 87.38 103 ASN A N 1
ATOM 807 C CA . ASN A 1 103 ? 4.151 -2.078 4.727 1.00 87.38 103 ASN A CA 1
ATOM 808 C C . ASN A 1 103 ? 3.090 -2.864 5.497 1.00 87.38 103 ASN A C 1
ATOM 810 O O . ASN A 1 103 ? 3.446 -3.721 6.303 1.00 87.38 103 ASN A O 1
ATOM 814 N N . ARG A 1 104 ? 1.795 -2.600 5.277 1.00 80.81 104 ARG A N 1
ATOM 815 C CA . ARG A 1 104 ? 0.717 -3.350 5.941 1.00 80.81 104 ARG A CA 1
ATOM 816 C C . ARG A 1 104 ? 0.725 -4.820 5.535 1.00 80.81 104 ARG A C 1
ATOM 818 O O . ARG A 1 104 ? 0.608 -5.675 6.410 1.00 80.81 104 ARG A O 1
ATOM 825 N N . TYR A 1 105 ? 0.962 -5.122 4.258 1.00 73.94 105 TYR A N 1
ATOM 826 C CA . TYR A 1 105 ? 1.157 -6.504 3.821 1.00 73.94 105 TYR A CA 1
ATOM 827 C C . TYR A 1 105 ? 2.353 -7.163 4.520 1.00 73.94 105 TYR A C 1
ATOM 829 O O . TYR A 1 105 ? 2.226 -8.260 5.063 1.00 73.94 105 TYR A O 1
ATOM 837 N N . ALA A 1 106 ? 3.496 -6.470 4.565 1.00 75.38 106 ALA A N 1
ATOM 838 C CA . ALA A 1 106 ? 4.719 -6.994 5.170 1.00 75.38 106 ALA A CA 1
ATOM 839 C C . ALA A 1 106 ? 4.579 -7.222 6.687 1.00 75.38 106 ALA A C 1
ATOM 841 O O . ALA A 1 106 ? 4.952 -8.279 7.193 1.00 75.38 106 ALA A O 1
ATOM 842 N N . LYS A 1 107 ? 3.986 -6.265 7.417 1.00 73.44 107 LYS A N 1
ATOM 843 C CA . LYS A 1 107 ? 3.763 -6.367 8.869 1.00 73.44 107 LYS A CA 1
ATOM 844 C C . LYS A 1 107 ? 2.882 -7.565 9.225 1.00 73.44 107 LYS A C 1
ATOM 846 O O . LYS A 1 107 ? 3.179 -8.267 10.185 1.00 73.44 107 LYS A O 1
ATOM 851 N N . LEU A 1 108 ? 1.826 -7.817 8.450 1.00 63.56 108 LEU A N 1
ATOM 852 C CA . LEU A 1 108 ? 0.892 -8.914 8.722 1.00 63.56 108 LEU A CA 1
ATOM 853 C C . LEU A 1 108 ? 1.448 -10.289 8.331 1.00 63.56 108 LEU A C 1
ATOM 855 O O . LEU A 1 108 ? 1.066 -11.285 8.937 1.00 63.56 108 LEU A O 1
ATOM 859 N N . GLN A 1 109 ? 2.390 -10.359 7.384 1.00 62.47 109 GLN A N 1
ATOM 860 C CA . GLN A 1 109 ? 3.139 -11.594 7.133 1.00 62.47 109 GLN A CA 1
ATOM 861 C C . GLN A 1 109 ? 4.090 -11.949 8.280 1.00 62.47 109 GLN A C 1
ATOM 863 O O . GLN A 1 109 ? 4.325 -13.130 8.526 1.00 62.47 109 GLN A O 1
ATOM 868 N N . GLN A 1 110 ? 4.659 -10.941 8.945 1.00 59.84 110 GLN A N 1
ATOM 869 C CA . GLN A 1 110 ? 5.760 -11.155 9.876 1.00 59.84 110 GLN A CA 1
ATOM 870 C C . GLN A 1 110 ? 5.346 -11.334 11.327 1.00 59.84 110 GLN A C 1
ATOM 872 O O . GLN A 1 110 ? 6.176 -11.857 12.046 1.00 59.84 110 GLN A O 1
ATOM 877 N N . GLN A 1 111 ? 4.138 -10.949 11.761 1.00 56.25 111 GLN A N 1
ATOM 878 C CA . GLN A 1 111 ? 3.694 -11.008 13.167 1.00 56.25 111 GLN A CA 1
ATOM 879 C C . GLN A 1 111 ? 3.933 -12.392 13.821 1.00 56.25 111 GLN A C 1
ATOM 881 O O . GLN A 1 111 ? 3.131 -13.310 13.622 1.00 56.25 111 GLN A O 1
ATOM 886 N N . PRO A 1 112 ? 4.986 -12.556 14.653 1.00 49.94 112 PRO A N 1
ATOM 887 C CA . PRO A 1 112 ? 5.265 -13.762 15.412 1.00 49.94 112 PRO A CA 1
ATOM 888 C C . PRO A 1 112 ? 5.130 -13.413 16.904 1.00 49.94 112 PRO A C 1
ATOM 890 O O . PRO A 1 112 ? 6.041 -13.637 17.693 1.00 49.94 112 PRO A O 1
ATOM 893 N N . GLY A 1 113 ? 4.038 -12.743 17.280 1.00 54.34 113 GLY A N 1
ATOM 894 C CA . GLY A 1 113 ? 3.738 -12.468 18.682 1.00 54.34 113 GLY A CA 1
ATOM 895 C C . GLY A 1 113 ? 3.121 -13.716 19.323 1.00 54.34 113 GLY A C 1
ATOM 896 O O . GLY A 1 113 ? 2.204 -14.276 18.721 1.00 54.34 113 GLY A O 1
ATOM 897 N N . PRO A 1 114 ? 3.578 -14.171 20.505 1.00 56.84 114 PRO A N 1
ATOM 898 C CA . PRO A 1 114 ? 3.004 -15.339 21.182 1.00 56.84 114 PRO A CA 1
ATOM 899 C C . PRO A 1 114 ? 1.519 -15.159 21.555 1.00 56.84 114 PRO A C 1
ATOM 901 O O . PRO A 1 114 ? 0.805 -16.153 21.640 1.00 56.84 114 PRO A O 1
ATOM 904 N N . ASP A 1 115 ? 1.043 -13.913 21.666 1.00 58.00 115 ASP A N 1
ATOM 905 C CA . ASP A 1 115 ? -0.319 -13.576 22.112 1.00 58.00 115 ASP A CA 1
ATOM 906 C C . ASP A 1 115 ? -1.231 -12.995 21.013 1.00 58.00 115 ASP A C 1
ATOM 908 O O . ASP A 1 115 ? -2.365 -12.594 21.280 1.00 58.00 115 ASP A O 1
ATOM 912 N N . VAL A 1 116 ? -0.776 -12.949 19.755 1.00 58.72 116 VAL A N 1
ATOM 913 C CA . VAL A 1 116 ? -1.562 -12.406 18.634 1.00 58.72 116 VAL A CA 1
ATOM 914 C C . VAL A 1 116 ? -2.038 -13.557 17.756 1.00 58.72 116 VAL A C 1
ATOM 916 O O . VAL A 1 116 ? -1.231 -14.360 17.285 1.00 58.72 116 VAL A O 1
ATOM 919 N N . ARG A 1 117 ? -3.360 -13.653 17.529 1.00 66.38 117 ARG A N 1
ATOM 920 C CA . ARG A 1 117 ? -3.958 -14.658 16.632 1.00 66.38 117 ARG A CA 1
ATOM 921 C C . ARG A 1 117 ? -3.201 -14.659 15.304 1.00 66.38 117 ARG A C 1
ATOM 923 O O . ARG A 1 117 ? -3.221 -13.666 14.579 1.00 66.38 117 ARG A O 1
ATOM 930 N N . ARG A 1 118 ? -2.532 -15.774 14.989 1.00 67.25 118 ARG A N 1
ATOM 931 C CA . ARG A 1 118 ? -1.887 -15.941 13.685 1.00 67.25 118 ARG A CA 1
ATOM 932 C C . ARG A 1 118 ? -2.963 -15.866 12.613 1.00 67.25 118 ARG A C 1
ATOM 934 O O . ARG A 1 118 ? -3.928 -16.625 12.664 1.00 67.25 118 ARG A O 1
ATOM 941 N N . MET A 1 119 ? -2.761 -14.973 11.651 1.00 72.25 119 MET A N 1
ATOM 942 C CA . MET A 1 119 ? -3.631 -14.856 10.490 1.00 72.25 119 MET A CA 1
ATOM 943 C C . MET A 1 119 ? -3.691 -16.211 9.780 1.00 72.25 119 MET A C 1
ATOM 945 O O . MET A 1 119 ? -2.657 -16.792 9.429 1.00 72.25 119 MET A O 1
ATOM 949 N N . THR A 1 120 ? -4.900 -16.726 9.594 1.00 81.31 120 THR A N 1
ATOM 950 C CA . THR A 1 120 ? -5.139 -17.974 8.872 1.00 81.31 120 THR A CA 1
ATOM 951 C C . THR A 1 120 ? -4.638 -17.851 7.432 1.00 81.31 120 THR A C 1
ATOM 953 O O . THR A 1 120 ? -4.471 -16.756 6.884 1.00 81.31 120 THR A O 1
ATOM 956 N N . SER A 1 121 ? -4.363 -18.984 6.780 1.00 82.38 121 SER A N 1
ATOM 957 C CA . SER A 1 121 ? -3.927 -18.959 5.378 1.00 82.38 121 SER A CA 1
ATOM 958 C C . SER A 1 121 ? -4.957 -18.286 4.459 1.00 82.38 121 SER A C 1
ATOM 960 O O . SER A 1 121 ? -4.573 -17.598 3.506 1.00 82.38 121 SER A O 1
ATOM 962 N N . ASP A 1 122 ? -6.238 -18.431 4.794 1.00 85.81 122 ASP A N 1
ATOM 963 C CA . ASP A 1 122 ? -7.357 -17.845 4.062 1.00 85.81 122 ASP A CA 1
ATOM 964 C C . ASP A 1 122 ? -7.376 -16.324 4.225 1.00 85.81 122 ASP A C 1
ATOM 966 O O . ASP A 1 122 ? -7.348 -15.607 3.227 1.00 85.81 122 ASP A O 1
ATOM 970 N N . GLU A 1 123 ? -7.269 -15.815 5.455 1.00 84.31 123 GLU A N 1
ATOM 971 C CA . GLU A 1 123 ? -7.205 -14.374 5.728 1.00 84.31 123 GLU A CA 1
ATOM 972 C C . GLU A 1 123 ? -5.999 -13.708 5.041 1.00 84.31 123 GLU A C 1
ATOM 974 O O . GLU A 1 123 ? -6.124 -12.605 4.494 1.00 84.31 123 GLU A O 1
ATOM 979 N N . ARG A 1 124 ? -4.830 -14.370 5.015 1.00 82.88 124 ARG A N 1
ATOM 980 C CA . ARG A 1 124 ? -3.643 -13.869 4.292 1.00 82.88 124 ARG A CA 1
ATOM 981 C C . ARG A 1 124 ? -3.882 -13.810 2.787 1.00 82.88 124 ARG A C 1
ATOM 983 O O . ARG A 1 124 ? -3.421 -12.881 2.122 1.00 82.88 124 ARG A O 1
ATOM 990 N N . THR A 1 125 ? -4.568 -14.809 2.237 1.00 87.00 125 THR A N 1
ATOM 991 C CA . THR A 1 125 ? -4.909 -14.860 0.811 1.00 87.00 125 THR A CA 1
ATOM 992 C C . THR A 1 125 ? -5.933 -13.795 0.451 1.00 87.00 125 THR A C 1
ATOM 994 O O . THR A 1 125 ? -5.748 -13.081 -0.531 1.00 87.00 125 THR A O 1
ATOM 997 N N . GLU A 1 126 ? -6.942 -13.600 1.288 1.00 88.06 126 GLU A N 1
ATOM 998 C CA . GLU A 1 126 ? -7.914 -12.522 1.152 1.00 88.06 126 GLU A CA 1
ATOM 999 C C . GLU A 1 126 ? -7.243 -11.142 1.228 1.00 88.06 126 GLU A C 1
ATOM 1001 O O . GLU A 1 126 ? -7.546 -10.263 0.423 1.00 88.06 126 GLU A O 1
ATOM 1006 N N . LEU A 1 127 ? -6.268 -10.954 2.131 1.00 87.00 127 LEU A N 1
ATOM 1007 C CA . LEU A 1 127 ? -5.496 -9.709 2.221 1.00 87.00 127 LEU A CA 1
ATOM 1008 C C . LEU A 1 127 ? -4.722 -9.458 0.934 1.00 87.00 127 LEU A C 1
ATOM 1010 O O . LEU A 1 127 ? -4.748 -8.355 0.394 1.00 87.00 127 LEU A O 1
ATOM 1014 N N . ARG A 1 128 ? -4.036 -10.497 0.453 1.00 88.12 128 ARG A N 1
ATOM 1015 C CA . ARG A 1 128 ? -3.256 -10.455 -0.779 1.00 88.12 128 ARG A CA 1
ATOM 1016 C C . ARG A 1 128 ? -4.143 -10.068 -1.966 1.00 88.12 128 ARG A C 1
ATOM 1018 O O . ARG A 1 128 ? -3.765 -9.193 -2.738 1.00 88.12 128 ARG A O 1
ATOM 1025 N N . ASN A 1 129 ? -5.328 -10.666 -2.070 1.00 90.50 129 ASN A N 1
ATOM 1026 C CA . ASN A 1 129 ? -6.301 -10.363 -3.118 1.00 90.50 129 ASN A CA 1
ATOM 1027 C C . ASN A 1 129 ? -6.850 -8.936 -2.986 1.00 90.50 129 ASN A C 1
ATOM 1029 O O . ASN A 1 129 ? -6.911 -8.220 -3.977 1.00 90.50 129 ASN A O 1
ATOM 1033 N N . THR A 1 130 ? -7.172 -8.496 -1.768 1.00 91.44 130 THR A N 1
ATOM 1034 C CA . THR A 1 130 ? -7.646 -7.132 -1.477 1.00 91.44 130 THR A CA 1
ATOM 1035 C C . THR A 1 130 ? -6.628 -6.085 -1.919 1.00 91.44 130 THR A C 1
ATOM 1037 O O . THR A 1 130 ? -6.959 -5.167 -2.664 1.00 91.44 130 THR A O 1
ATOM 1040 N N . ILE A 1 131 ? -5.367 -6.249 -1.510 1.00 91.94 131 ILE A N 1
ATOM 1041 C CA . ILE A 1 131 ? -4.283 -5.334 -1.877 1.00 91.94 131 ILE A CA 1
ATOM 1042 C C . ILE A 1 131 ? -4.059 -5.350 -3.388 1.00 91.94 131 ILE A C 1
ATOM 1044 O O . ILE A 1 131 ? -3.938 -4.286 -3.986 1.00 91.94 131 ILE A O 1
ATOM 1048 N N . SER A 1 132 ? -4.059 -6.532 -4.010 1.00 93.12 132 SER A N 1
ATOM 1049 C CA . SER A 1 132 ? -3.931 -6.663 -5.464 1.00 93.12 132 SER A CA 1
ATOM 1050 C C . SER A 1 132 ? -5.039 -5.903 -6.204 1.00 93.12 132 SER A C 1
ATOM 1052 O O . SER A 1 132 ? -4.754 -5.135 -7.119 1.00 93.12 132 SER A O 1
ATOM 1054 N N . SER A 1 133 ? -6.292 -6.044 -5.765 1.00 93.31 133 SER A N 1
ATOM 1055 C CA . SER A 1 133 ? -7.439 -5.352 -6.356 1.00 93.31 133 SER A CA 1
ATOM 1056 C C . SER A 1 133 ? -7.363 -3.835 -6.188 1.00 93.31 133 SER A C 1
ATOM 1058 O O . SER A 1 133 ? -7.606 -3.108 -7.148 1.00 93.31 133 SER A O 1
ATOM 1060 N N . ILE A 1 134 ? -6.986 -3.346 -5.002 1.00 94.44 134 ILE A N 1
ATOM 1061 C CA . ILE A 1 134 ? -6.834 -1.905 -4.745 1.00 94.44 134 ILE A CA 1
ATOM 1062 C C . ILE A 1 134 ? -5.697 -1.326 -5.591 1.00 94.44 134 ILE A C 1
ATOM 1064 O O . ILE A 1 134 ? -5.884 -0.298 -6.235 1.00 94.44 134 ILE A O 1
ATOM 1068 N N . LEU A 1 135 ? -4.535 -1.987 -5.633 1.00 95.56 135 LEU A N 1
ATOM 1069 C CA . LEU A 1 135 ? -3.403 -1.557 -6.458 1.00 95.56 135 LEU A CA 1
ATOM 1070 C C . LEU A 1 135 ? -3.748 -1.593 -7.951 1.00 95.56 135 LEU A C 1
ATOM 1072 O O . LEU A 1 135 ? -3.374 -0.680 -8.680 1.00 95.56 135 LEU A O 1
ATOM 1076 N N . GLY A 1 136 ? -4.485 -2.612 -8.398 1.00 95.44 136 GLY A N 1
ATOM 1077 C CA . GLY A 1 136 ? -4.985 -2.703 -9.768 1.00 95.44 136 GLY A CA 1
ATOM 1078 C C . GLY A 1 136 ? -5.904 -1.535 -10.115 1.00 95.44 136 GLY A C 1
ATOM 1079 O O . GLY A 1 136 ? -5.665 -0.847 -11.101 1.00 95.44 136 GLY A O 1
ATOM 1080 N N . ALA A 1 137 ? -6.890 -1.243 -9.261 1.00 94.19 137 ALA A N 1
ATOM 1081 C CA . ALA A 1 137 ? -7.774 -0.092 -9.435 1.00 94.19 137 ALA A CA 1
ATOM 1082 C C . ALA A 1 137 ? -7.001 1.238 -9.424 1.00 94.19 137 ALA A C 1
ATOM 1084 O O . ALA A 1 137 ? -7.295 2.128 -10.224 1.00 94.19 137 ALA A O 1
ATOM 1085 N N . TRP A 1 138 ? -5.988 1.361 -8.561 1.00 96.69 138 TRP A N 1
ATOM 1086 C CA . TRP A 1 138 ? -5.129 2.539 -8.494 1.00 96.69 138 TRP A CA 1
ATOM 1087 C C . TRP A 1 138 ? -4.366 2.757 -9.809 1.00 96.69 138 TRP A C 1
ATOM 1089 O O . TRP A 1 138 ? -4.397 3.854 -10.364 1.00 96.69 138 TRP A O 1
ATOM 1099 N N . LEU A 1 139 ? -3.741 1.703 -10.343 1.00 97.06 139 LEU A N 1
ATOM 1100 C CA . LEU A 1 139 ? -3.007 1.751 -11.609 1.00 97.06 139 LEU A CA 1
ATOM 1101 C C . LEU A 1 139 ? -3.910 2.001 -12.821 1.00 97.06 139 LEU A C 1
ATOM 1103 O O . LEU A 1 139 ? -3.486 2.697 -13.737 1.00 97.06 139 LEU A O 1
ATOM 1107 N N . ASP A 1 140 ? -5.124 1.450 -12.836 1.00 94.75 140 ASP A N 1
ATOM 1108 C CA . ASP A 1 140 ? -6.027 1.564 -13.984 1.00 94.75 140 ASP A CA 1
ATOM 1109 C C . ASP A 1 140 ? -6.747 2.923 -14.029 1.00 94.75 140 ASP A C 1
ATOM 1111 O O . ASP A 1 140 ? -6.894 3.512 -15.098 1.00 94.75 140 ASP A O 1
ATOM 1115 N N . GLN A 1 141 ? -7.224 3.423 -12.883 1.00 94.06 141 GLN A N 1
ATOM 1116 C CA . GLN A 1 141 ? -8.113 4.595 -12.833 1.00 94.06 141 GLN A CA 1
ATOM 1117 C C . GLN A 1 141 ? -7.409 5.890 -12.420 1.00 94.06 141 GLN A C 1
ATOM 1119 O O . GLN A 1 141 ? -7.880 6.974 -12.765 1.00 94.06 141 GLN A O 1
ATOM 1124 N N . TYR A 1 142 ? -6.287 5.796 -11.702 1.00 95.06 142 TYR A N 1
ATOM 1125 C CA . TYR A 1 142 ? -5.552 6.955 -11.187 1.00 95.06 142 TYR A CA 1
ATOM 1126 C C . TYR A 1 142 ? -4.049 6.838 -11.475 1.00 95.06 142 TYR A C 1
ATOM 1128 O O . TYR A 1 142 ? -3.205 7.215 -10.662 1.00 95.06 142 TYR A O 1
ATOM 1136 N N . SER A 1 143 ? -3.697 6.338 -12.664 1.00 94.94 143 SER A N 1
ATOM 1137 C CA . SER A 1 143 ? -2.304 6.187 -13.103 1.00 94.94 143 SER A CA 1
ATOM 1138 C C . SER A 1 143 ? -1.489 7.481 -13.013 1.00 94.94 143 SER A C 1
ATOM 1140 O O . SER A 1 143 ? -0.289 7.434 -12.755 1.00 94.94 143 SER A O 1
ATOM 1142 N N . GLU A 1 144 ? -2.131 8.637 -13.209 1.00 93.94 144 GLU A N 1
ATOM 1143 C CA . GLU A 1 144 ? -1.528 9.977 -13.098 1.00 93.94 144 GLU A CA 1
ATOM 1144 C C . GLU A 1 144 ? -0.817 10.193 -11.744 1.00 93.94 144 GLU A C 1
ATOM 1146 O O . GLU A 1 144 ? 0.179 10.906 -11.675 1.00 93.94 144 GLU A O 1
ATOM 1151 N N . ASP A 1 145 ? -1.218 9.495 -10.677 1.00 95.31 145 ASP A N 1
ATOM 1152 C CA . ASP A 1 145 ? -0.580 9.585 -9.353 1.00 95.31 145 ASP A CA 1
ATOM 1153 C C . ASP A 1 145 ? 0.874 9.117 -9.343 1.00 95.31 145 ASP A C 1
ATOM 1155 O O . ASP A 1 145 ? 1.675 9.518 -8.486 1.00 95.31 145 ASP A O 1
ATOM 1159 N N . PHE A 1 146 ? 1.193 8.242 -10.293 1.00 96.12 146 PHE A N 1
ATOM 1160 C CA . PHE A 1 146 ? 2.504 7.665 -10.525 1.00 96.12 146 PHE A CA 1
ATOM 1161 C C . PHE A 1 146 ? 3.304 8.442 -11.581 1.00 96.12 146 PHE A C 1
ATOM 1163 O O . PHE A 1 146 ? 4.490 8.154 -11.777 1.00 96.12 146 PHE A O 1
ATOM 1170 N N . TRP A 1 147 ? 2.690 9.425 -12.250 1.00 93.19 147 TRP A N 1
ATOM 1171 C CA . TRP A 1 147 ? 3.340 10.280 -13.239 1.00 93.19 147 TRP A CA 1
ATOM 1172 C C . TRP A 1 147 ? 4.244 11.306 -12.545 1.00 93.19 147 TRP A C 1
ATOM 1174 O O . TRP A 1 147 ? 3.853 12.427 -12.229 1.00 93.19 147 TRP A O 1
ATOM 1184 N N . LYS A 1 148 ? 5.484 10.893 -12.272 1.00 90.38 148 LYS A N 1
ATOM 1185 C CA . LYS A 1 148 ? 6.553 11.749 -11.736 1.00 90.38 148 LYS A CA 1
ATOM 1186 C C . LYS A 1 148 ? 7.840 11.534 -12.536 1.00 90.38 148 LYS A C 1
ATOM 1188 O O . LYS A 1 148 ? 8.718 10.809 -12.062 1.00 90.38 148 LYS A O 1
ATOM 1193 N N . PRO A 1 149 ? 7.912 12.056 -13.774 1.00 88.25 149 PRO A N 1
ATOM 1194 C CA . PRO A 1 149 ? 9.125 11.979 -14.578 1.00 88.25 149 PRO A CA 1
ATOM 1195 C C . PRO A 1 149 ? 10.274 12.772 -13.926 1.00 88.25 149 PRO A C 1
ATOM 1197 O O . PRO A 1 149 ? 9.999 13.775 -13.267 1.00 88.25 149 PRO A O 1
ATOM 1200 N N . PRO A 1 150 ? 11.542 12.379 -14.151 1.00 85.31 150 PRO A N 1
ATOM 1201 C CA . PRO A 1 150 ? 11.981 11.199 -14.905 1.00 85.31 150 PRO A CA 1
ATOM 1202 C C . PRO A 1 150 ? 12.092 9.916 -14.058 1.00 85.31 150 PRO A C 1
ATOM 1204 O O . PRO A 1 150 ? 12.244 8.827 -14.612 1.00 85.31 150 PRO A O 1
ATOM 1207 N N . GLU A 1 151 ? 12.042 10.000 -12.724 1.00 89.06 151 GLU A N 1
ATOM 1208 C CA . GLU A 1 151 ? 12.381 8.852 -11.874 1.00 89.06 151 GLU A CA 1
ATOM 1209 C C . GLU A 1 151 ? 11.257 7.817 -11.803 1.00 89.06 151 GLU A C 1
ATOM 1211 O O . GLU A 1 151 ? 11.529 6.624 -11.644 1.00 89.06 151 GLU A O 1
ATOM 1216 N N . TYR A 1 152 ? 9.996 8.257 -11.879 1.00 93.31 152 TYR A N 1
ATOM 1217 C CA . TYR A 1 152 ? 8.807 7.428 -11.653 1.00 93.31 152 TYR A CA 1
ATOM 1218 C C . TYR A 1 152 ? 8.934 6.585 -10.371 1.00 93.31 152 TYR A C 1
ATOM 1220 O O . TYR A 1 152 ? 8.592 5.401 -10.331 1.00 93.31 152 TYR A O 1
ATOM 1228 N N . SER A 1 153 ? 9.474 7.195 -9.309 1.00 94.44 153 SER A N 1
ATOM 1229 C CA . SER A 1 153 ? 9.962 6.500 -8.108 1.00 94.44 153 SER A CA 1
ATOM 1230 C C . SER A 1 153 ? 8.907 5.620 -7.430 1.00 94.44 153 SER A C 1
ATOM 1232 O O . SER A 1 153 ? 9.206 4.493 -7.033 1.00 94.44 153 SER A O 1
ATOM 1234 N N . CYS A 1 154 ? 7.660 6.093 -7.347 1.00 96.06 154 CYS A N 1
ATOM 1235 C CA . CYS A 1 154 ? 6.547 5.326 -6.780 1.00 96.06 154 CYS A CA 1
ATOM 1236 C C . CYS A 1 154 ? 6.206 4.101 -7.644 1.00 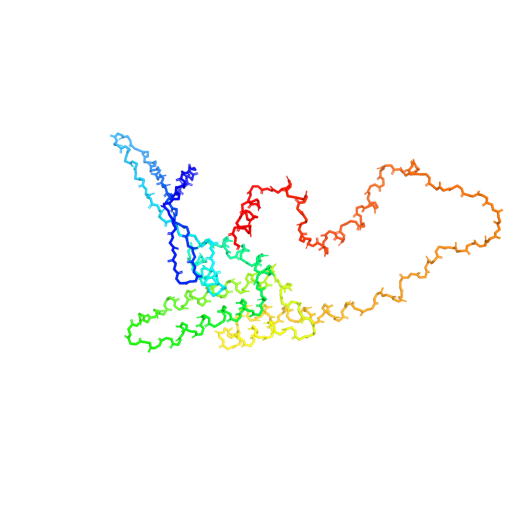96.06 154 CYS A C 1
ATOM 1238 O O . CYS A 1 154 ? 6.022 3.010 -7.109 1.00 96.06 154 CYS A O 1
ATOM 1240 N N . LEU A 1 155 ? 6.189 4.255 -8.973 1.00 96.75 155 LEU A N 1
ATOM 1241 C CA . LEU A 1 155 ? 5.886 3.162 -9.900 1.00 96.75 155 LEU A CA 1
ATOM 1242 C C . LEU A 1 155 ? 6.988 2.104 -9.901 1.00 96.75 155 LEU A C 1
ATOM 1244 O O . LEU A 1 155 ? 6.702 0.915 -9.804 1.00 96.75 155 LEU A O 1
ATOM 1248 N N . ARG A 1 156 ? 8.258 2.526 -9.933 1.00 96.00 156 ARG A N 1
ATOM 1249 C CA . ARG A 1 156 ? 9.405 1.610 -9.844 1.00 96.00 156 ARG A CA 1
ATOM 1250 C C . ARG A 1 156 ? 9.405 0.832 -8.533 1.00 96.00 156 ARG A C 1
ATOM 1252 O O . ARG A 1 156 ? 9.613 -0.377 -8.546 1.00 96.00 156 ARG A O 1
ATOM 1259 N N . ARG A 1 157 ? 9.128 1.502 -7.408 1.00 95.44 157 ARG A N 1
ATOM 1260 C CA . ARG A 1 157 ? 9.007 0.841 -6.101 1.00 95.44 157 ARG A CA 1
ATOM 1261 C C . ARG A 1 157 ? 7.886 -0.197 -6.092 1.00 95.44 157 ARG A C 1
ATOM 1263 O O . ARG A 1 157 ? 8.089 -1.292 -5.574 1.00 95.44 157 ARG A O 1
ATOM 1270 N N . LEU A 1 158 ? 6.733 0.137 -6.670 1.00 96.38 158 LEU A N 1
ATOM 1271 C CA . LEU A 1 158 ? 5.615 -0.793 -6.797 1.00 96.38 158 LEU A CA 1
ATOM 1272 C C . LEU A 1 158 ? 5.991 -2.009 -7.655 1.00 96.38 158 LEU A C 1
ATOM 1274 O O . LEU A 1 158 ? 5.754 -3.132 -7.227 1.00 96.38 158 LEU A O 1
ATOM 1278 N N . ILE A 1 159 ? 6.636 -1.814 -8.808 1.00 96.38 159 ILE A N 1
ATOM 1279 C CA . ILE A 1 159 ? 7.096 -2.916 -9.673 1.00 96.38 159 ILE A CA 1
ATOM 1280 C C . ILE A 1 159 ? 8.042 -3.855 -8.916 1.00 96.38 159 ILE A C 1
ATOM 1282 O O . ILE A 1 159 ? 7.818 -5.063 -8.916 1.00 96.38 159 ILE A O 1
ATOM 1286 N N . LEU A 1 160 ? 9.047 -3.317 -8.214 1.00 95.56 160 LEU A N 1
ATOM 1287 C CA . LEU A 1 160 ? 9.975 -4.129 -7.414 1.00 95.56 160 LEU A CA 1
ATOM 1288 C C . LEU A 1 160 ? 9.243 -4.947 -6.346 1.00 95.56 160 LEU A C 1
ATOM 1290 O O . LEU A 1 160 ? 9.534 -6.121 -6.132 1.00 95.56 160 LEU A O 1
ATOM 1294 N N . TYR A 1 161 ? 8.261 -4.339 -5.684 1.00 93.88 161 TYR A N 1
ATOM 1295 C CA . TYR A 1 161 ? 7.444 -5.039 -4.704 1.00 93.88 161 TYR A CA 1
ATOM 1296 C C . TYR A 1 161 ? 6.606 -6.163 -5.338 1.00 93.88 161 TYR A C 1
ATOM 1298 O O . TYR A 1 161 ? 6.514 -7.253 -4.766 1.00 93.88 161 TYR A O 1
ATOM 1306 N N . LEU A 1 162 ? 6.010 -5.919 -6.509 1.00 94.88 162 LEU A N 1
ATOM 1307 C CA . LEU A 1 162 ? 5.199 -6.901 -7.233 1.00 94.88 162 LEU A CA 1
ATOM 1308 C C . LEU A 1 162 ? 6.041 -8.073 -7.738 1.00 94.88 162 LEU A C 1
ATOM 1310 O O . LEU A 1 162 ? 5.604 -9.208 -7.614 1.00 94.88 162 LEU A O 1
ATOM 1314 N N . GLN A 1 163 ? 7.267 -7.833 -8.193 1.00 94.69 163 GLN A N 1
ATOM 1315 C CA . GLN A 1 163 ? 8.197 -8.895 -8.591 1.00 94.69 163 GLN A CA 1
ATOM 1316 C C . GLN A 1 163 ? 8.536 -9.850 -7.439 1.00 94.69 163 GLN A C 1
ATOM 1318 O O . GLN A 1 163 ? 8.707 -11.046 -7.653 1.00 94.69 163 GLN A O 1
ATOM 1323 N N . ILE A 1 164 ? 8.611 -9.334 -6.209 1.00 91.75 164 ILE A N 1
ATOM 1324 C CA . ILE A 1 164 ? 8.926 -10.137 -5.020 1.00 91.75 164 ILE A CA 1
ATOM 1325 C C . ILE A 1 164 ? 7.692 -10.899 -4.517 1.00 91.75 164 ILE A C 1
ATOM 1327 O O . ILE A 1 164 ? 7.794 -12.065 -4.144 1.00 91.75 164 ILE A O 1
ATOM 1331 N N . ASN A 1 165 ? 6.526 -10.247 -4.474 1.00 89.31 165 ASN A N 1
ATOM 1332 C CA . ASN A 1 165 ? 5.342 -10.779 -3.784 1.00 89.31 165 ASN A CA 1
ATOM 1333 C C . ASN A 1 165 ? 4.293 -11.397 -4.726 1.00 89.31 165 ASN A C 1
ATOM 1335 O O . ASN A 1 165 ? 3.480 -12.212 -4.291 1.00 89.31 165 ASN A O 1
ATOM 1339 N N . PHE A 1 166 ? 4.292 -10.999 -5.997 1.00 90.75 166 PHE A N 1
ATOM 1340 C CA . PHE A 1 166 ? 3.311 -11.368 -7.022 1.00 90.75 166 PHE A CA 1
ATOM 1341 C C . PHE A 1 166 ? 3.976 -11.656 -8.389 1.00 90.75 166 PHE A C 1
ATOM 1343 O O . PHE A 1 166 ? 3.518 -11.115 -9.405 1.00 90.75 166 PHE A O 1
ATOM 1350 N N . PRO A 1 167 ? 5.040 -12.483 -8.446 1.00 91.75 167 PRO A N 1
ATOM 1351 C CA . PRO A 1 167 ? 5.773 -12.726 -9.685 1.00 91.75 167 PRO A CA 1
ATOM 1352 C C . PRO A 1 167 ? 4.870 -13.343 -10.759 1.00 91.75 167 PRO A C 1
ATOM 1354 O O . PRO A 1 167 ? 4.141 -14.303 -10.500 1.00 91.75 167 PRO A O 1
ATOM 1357 N N . GLY A 1 168 ? 4.916 -12.789 -11.968 1.00 91.69 168 GLY A N 1
ATOM 1358 C CA . GLY A 1 168 ? 4.128 -13.234 -13.118 1.00 91.69 168 GLY A CA 1
ATOM 1359 C C . GLY A 1 168 ? 2.644 -12.861 -13.056 1.00 91.69 168 GLY A C 1
ATOM 1360 O O . GLY A 1 168 ? 1.866 -13.325 -13.889 1.00 91.69 168 GLY A O 1
ATOM 1361 N N . SER A 1 169 ? 2.225 -12.045 -12.086 1.00 94.56 169 SER A N 1
ATOM 1362 C CA . SER A 1 169 ? 0.828 -11.620 -11.967 1.00 94.56 169 SER A CA 1
ATOM 1363 C C . SER A 1 169 ? 0.427 -10.610 -13.050 1.00 94.56 169 SER A C 1
ATOM 1365 O O . SER A 1 169 ? 1.238 -9.814 -13.528 1.00 94.56 169 SER A O 1
ATOM 1367 N N . ASP A 1 170 ? -0.867 -10.561 -13.383 1.00 95.25 170 ASP A N 1
ATOM 1368 C CA . ASP A 1 170 ? -1.407 -9.505 -14.249 1.00 95.25 170 ASP A CA 1
ATOM 1369 C C . ASP A 1 170 ? -1.140 -8.102 -13.691 1.00 95.25 170 ASP A C 1
ATOM 1371 O O . ASP A 1 170 ? -0.928 -7.166 -14.460 1.00 95.25 170 ASP A O 1
ATOM 1375 N N . LEU A 1 171 ? -1.125 -7.955 -12.363 1.00 96.00 171 LEU A N 1
ATOM 1376 C CA . LEU A 1 171 ? -0.836 -6.689 -11.696 1.00 96.00 171 LEU A CA 1
ATOM 1377 C C . LEU A 1 171 ? 0.602 -6.222 -11.965 1.00 96.00 171 LEU A C 1
ATOM 1379 O O . LEU A 1 171 ? 0.811 -5.056 -12.296 1.00 96.00 171 LEU A O 1
ATOM 1383 N N . GLU A 1 172 ? 1.579 -7.132 -11.888 1.00 96.62 172 GLU A N 1
ATOM 1384 C CA . GLU A 1 172 ? 2.969 -6.853 -12.267 1.00 96.62 172 GLU A CA 1
ATOM 1385 C C . GLU A 1 172 ? 3.053 -6.406 -13.732 1.00 96.62 172 GLU A C 1
ATOM 1387 O O . GLU A 1 172 ? 3.624 -5.356 -14.035 1.00 96.62 172 GLU A O 1
ATOM 1392 N N . ARG A 1 173 ? 2.410 -7.152 -14.641 1.00 96.62 173 ARG A N 1
ATOM 1393 C CA . ARG A 1 173 ? 2.392 -6.824 -16.073 1.00 96.62 173 ARG A CA 1
ATOM 1394 C C . ARG A 1 173 ? 1.784 -5.447 -16.335 1.00 96.62 173 ARG A C 1
ATOM 1396 O O . ARG A 1 173 ? 2.331 -4.686 -17.130 1.00 96.62 173 ARG A O 1
ATOM 1403 N N . ARG A 1 174 ? 0.683 -5.100 -15.660 1.00 96.44 174 ARG A N 1
ATOM 1404 C CA . ARG A 1 174 ? 0.048 -3.774 -15.754 1.00 96.44 174 ARG A CA 1
ATOM 1405 C C . ARG A 1 174 ? 0.982 -2.662 -15.285 1.00 96.44 174 ARG A C 1
ATOM 1407 O O . ARG A 1 174 ? 1.136 -1.681 -16.007 1.00 96.44 174 ARG A O 1
ATOM 1414 N N . ALA A 1 175 ? 1.642 -2.824 -14.138 1.00 97.31 175 ALA A N 1
ATOM 1415 C CA . ALA A 1 175 ? 2.582 -1.830 -13.619 1.00 97.31 175 ALA A CA 1
ATOM 1416 C C . ALA A 1 175 ? 3.775 -1.609 -14.571 1.00 97.31 175 ALA A C 1
ATOM 1418 O O . ALA A 1 175 ? 4.130 -0.467 -14.868 1.00 97.31 175 ALA A O 1
ATOM 1419 N N . CYS A 1 176 ? 4.351 -2.690 -15.111 1.00 96.88 176 CYS A N 1
ATOM 1420 C CA . CYS A 1 176 ? 5.421 -2.624 -16.110 1.00 96.88 176 CYS A CA 1
ATOM 1421 C C . CYS A 1 176 ? 4.959 -1.941 -17.408 1.00 96.88 176 CYS A C 1
ATOM 1423 O O . CYS A 1 176 ? 5.631 -1.032 -17.897 1.00 96.88 176 CYS A O 1
ATOM 1425 N N . ASN A 1 177 ? 3.788 -2.320 -17.931 1.00 96.69 177 ASN A N 1
ATOM 1426 C CA . ASN A 1 177 ? 3.202 -1.701 -19.121 1.00 96.69 177 ASN A CA 1
ATOM 1427 C C . ASN A 1 177 ? 2.947 -0.203 -18.916 1.00 96.69 177 ASN A C 1
ATOM 1429 O O . ASN A 1 177 ? 3.195 0.587 -19.828 1.00 96.69 177 ASN A O 1
ATOM 1433 N N . LEU A 1 178 ? 2.494 0.196 -17.723 1.00 96.56 178 LEU A N 1
ATOM 1434 C CA . LEU A 1 178 ? 2.281 1.599 -17.385 1.00 96.56 178 LEU A CA 1
ATOM 1435 C C . LEU A 1 178 ? 3.595 2.388 -17.412 1.00 96.56 178 LEU A C 1
ATOM 1437 O O . LEU A 1 178 ? 3.640 3.481 -17.974 1.00 96.56 178 LEU A O 1
ATOM 1441 N N . LEU A 1 179 ? 4.684 1.826 -16.878 1.00 96.00 179 LEU A N 1
ATOM 1442 C CA . LEU A 1 179 ? 6.001 2.465 -16.921 1.00 96.00 179 LEU A CA 1
ATOM 1443 C C . LEU A 1 179 ? 6.508 2.615 -18.366 1.00 96.00 179 LEU A C 1
ATOM 1445 O O . LEU A 1 179 ? 7.018 3.671 -18.736 1.00 96.00 179 LEU A O 1
ATOM 1449 N N . SER A 1 180 ? 6.332 1.592 -19.209 1.00 95.06 180 SER A N 1
ATOM 1450 C CA . SER A 1 180 ? 6.659 1.669 -20.641 1.00 95.06 180 SER A CA 1
ATOM 1451 C C . SER A 1 180 ? 5.828 2.726 -21.371 1.00 95.06 180 SER A C 1
ATOM 1453 O O . SER A 1 180 ? 6.371 3.486 -22.174 1.00 95.06 180 SER A O 1
ATOM 1455 N N . HIS A 1 181 ? 4.528 2.806 -21.074 1.00 94.44 181 HIS A N 1
ATOM 1456 C CA . HIS A 1 181 ? 3.654 3.858 -21.587 1.00 94.44 181 HIS A CA 1
ATOM 1457 C C . HIS A 1 181 ? 4.148 5.240 -21.152 1.00 94.44 181 HIS A C 1
ATOM 1459 O O . HIS A 1 181 ? 4.190 6.161 -21.967 1.00 94.44 181 HIS A O 1
ATOM 1465 N N . PHE A 1 182 ? 4.593 5.382 -19.901 1.00 94.81 182 PHE A N 1
ATOM 1466 C CA . PHE A 1 182 ? 5.076 6.660 -19.405 1.00 94.81 182 PHE A CA 1
ATOM 1467 C C . PHE A 1 182 ? 6.355 7.141 -20.079 1.00 94.81 182 PHE A C 1
ATOM 1469 O O . PHE A 1 182 ? 6.429 8.307 -20.463 1.00 94.81 182 PHE A O 1
ATOM 1476 N N . HIS A 1 183 ? 7.321 6.246 -20.295 1.00 92.38 183 HIS A N 1
ATOM 1477 C CA . HIS A 1 183 ? 8.525 6.581 -21.052 1.00 92.38 183 HIS A CA 1
ATOM 1478 C C . HIS A 1 183 ? 8.196 7.007 -22.489 1.00 92.38 183 HIS A C 1
ATOM 1480 O O . HIS A 1 183 ? 8.762 7.982 -22.974 1.00 92.38 183 HIS A O 1
ATOM 1486 N N . ARG A 1 184 ? 7.245 6.333 -23.154 1.00 91.81 184 ARG A N 1
ATOM 1487 C CA . ARG A 1 184 ? 6.791 6.721 -24.500 1.00 91.81 184 ARG A CA 1
ATOM 1488 C C . ARG A 1 184 ? 6.121 8.097 -24.493 1.00 91.81 184 ARG A C 1
ATOM 1490 O O . ARG A 1 184 ? 6.423 8.925 -25.342 1.00 91.81 184 ARG A O 1
ATOM 1497 N N . ARG A 1 185 ? 5.249 8.363 -23.514 1.00 91.44 185 ARG A N 1
ATOM 1498 C CA . ARG A 1 185 ? 4.599 9.673 -23.347 1.00 91.44 185 ARG A CA 1
ATOM 1499 C C . ARG A 1 185 ? 5.628 10.785 -23.124 1.00 91.44 185 ARG A C 1
ATOM 1501 O O . ARG A 1 185 ? 5.457 11.856 -23.685 1.00 91.44 185 ARG A O 1
ATOM 1508 N N . LEU A 1 186 ? 6.698 10.530 -22.366 1.00 87.81 186 LEU A N 1
ATOM 1509 C CA . LEU A 1 186 ? 7.779 11.501 -22.156 1.00 87.81 186 LEU A CA 1
ATOM 1510 C C . LEU A 1 186 ? 8.586 11.765 -23.440 1.00 87.81 186 LEU A C 1
ATOM 1512 O O . LEU A 1 186 ? 8.950 12.905 -23.691 1.00 87.81 186 LEU A O 1
ATOM 1516 N N . GLN A 1 187 ? 8.824 10.739 -24.267 1.00 85.12 187 GLN A N 1
ATOM 1517 C CA . GLN A 1 187 ? 9.532 10.875 -25.552 1.00 85.12 187 GLN A CA 1
ATOM 1518 C C . GLN A 1 187 ? 8.762 11.697 -26.594 1.00 85.12 187 GLN A C 1
ATOM 1520 O O . GLN A 1 187 ? 9.388 12.315 -27.444 1.00 85.12 187 GLN A O 1
ATOM 1525 N N . HIS A 1 188 ? 7.427 11.702 -26.540 1.00 78.94 188 HIS A N 1
ATOM 1526 C CA . HIS A 1 188 ? 6.585 12.471 -27.465 1.00 78.94 188 HIS A CA 1
ATOM 1527 C C . HIS A 1 188 ? 6.160 13.847 -26.929 1.00 78.94 188 HIS A C 1
ATOM 1529 O O . HIS A 1 188 ? 5.481 14.574 -27.641 1.00 78.94 188 HIS A O 1
ATOM 1535 N N . ALA A 1 189 ? 6.507 14.205 -25.687 1.00 69.50 189 ALA A N 1
ATOM 1536 C CA . ALA A 1 189 ? 6.056 15.455 -25.068 1.00 69.50 189 ALA A CA 1
ATOM 1537 C C . ALA A 1 189 ? 6.858 16.707 -25.495 1.00 69.50 189 ALA A C 1
ATOM 1539 O O . ALA A 1 189 ? 6.461 17.803 -25.126 1.00 69.50 189 ALA A O 1
ATOM 1540 N N . GLU A 1 190 ? 7.932 16.557 -26.279 1.00 50.84 190 GLU A N 1
ATOM 1541 C CA . GLU A 1 190 ? 8.745 17.623 -26.900 1.00 50.84 190 GLU A CA 1
ATOM 1542 C C . GLU A 1 190 ? 9.222 17.075 -28.267 1.00 50.84 190 GLU A C 1
ATOM 1544 O O . GLU A 1 190 ? 9.864 16.018 -28.245 1.00 50.84 190 GLU A O 1
ATOM 1549 N N . PRO A 1 191 ? 8.896 17.667 -29.448 1.00 47.50 191 PRO A N 1
ATOM 1550 C CA . PRO A 1 191 ? 9.042 19.092 -29.781 1.00 47.50 191 PRO A CA 1
ATOM 1551 C C . PRO A 1 191 ? 7.914 19.665 -30.691 1.00 47.50 191 PRO A C 1
ATOM 1553 O O . PRO A 1 191 ? 8.020 19.585 -31.909 1.00 47.50 191 PRO A O 1
ATOM 1556 N N . ASP A 1 192 ? 6.883 20.321 -30.145 1.00 44.88 192 ASP A N 1
ATOM 1557 C CA . ASP A 1 192 ? 5.848 21.011 -30.964 1.00 44.88 192 ASP A CA 1
ATOM 1558 C C . ASP A 1 192 ? 5.850 22.546 -30.814 1.00 44.88 192 ASP A C 1
ATOM 1560 O O . ASP A 1 192 ? 4.900 23.231 -31.188 1.00 44.88 192 ASP A O 1
ATOM 1564 N N . LEU A 1 193 ? 6.945 23.133 -30.316 1.00 47.44 193 LEU A N 1
ATOM 1565 C CA . LEU A 1 193 ? 7.090 24.593 -30.215 1.00 47.44 193 LEU A CA 1
ATOM 1566 C C . LEU A 1 193 ? 7.956 25.243 -31.309 1.00 47.44 193 LEU A C 1
ATOM 1568 O O . LEU A 1 193 ? 8.213 26.440 -31.207 1.00 47.44 193 LEU A O 1
ATOM 1572 N N . LEU A 1 194 ? 8.381 24.523 -32.362 1.00 45.34 194 LEU A N 1
ATOM 1573 C CA . LEU A 1 194 ? 9.272 25.112 -33.382 1.00 45.34 194 LEU A CA 1
ATOM 1574 C C . LEU A 1 194 ? 8.971 24.856 -34.875 1.00 45.34 194 LEU A C 1
ATOM 1576 O O . LEU A 1 194 ? 9.599 25.533 -35.681 1.00 45.34 194 LEU A O 1
ATOM 1580 N N . GLU A 1 195 ? 8.024 24.007 -35.302 1.00 40.56 195 GLU A N 1
ATOM 1581 C CA . GLU A 1 195 ? 7.913 23.688 -36.752 1.00 40.56 195 GLU A CA 1
ATOM 1582 C C . GLU A 1 195 ? 6.499 23.594 -37.360 1.00 40.56 195 GLU A C 1
ATOM 1584 O O . GLU A 1 195 ? 6.341 23.121 -38.485 1.00 40.56 195 GLU A O 1
ATOM 1589 N N . GLN A 1 196 ? 5.457 24.125 -36.708 1.00 39.75 196 GLN A N 1
ATOM 1590 C CA . GLN A 1 196 ? 4.103 24.106 -37.286 1.00 39.75 196 GLN A CA 1
ATOM 1591 C C . GLN A 1 196 ? 3.371 25.441 -37.110 1.00 39.75 196 GLN A C 1
ATOM 1593 O O . GLN A 1 196 ? 2.468 25.593 -36.295 1.00 39.75 196 GLN A O 1
ATOM 1598 N N . GLY A 1 197 ? 3.798 26.444 -37.886 1.00 33.84 197 GLY A N 1
ATOM 1599 C CA . GLY A 1 197 ? 3.178 27.771 -37.868 1.00 33.84 197 GLY A CA 1
ATOM 1600 C C . GLY A 1 197 ? 3.778 28.829 -38.796 1.00 33.84 197 GLY A C 1
ATOM 1601 O O . GLY A 1 197 ? 3.571 30.011 -38.546 1.00 33.84 197 GLY A O 1
ATOM 1602 N N . CYS A 1 198 ? 4.486 28.470 -39.877 1.00 33.62 198 CYS A N 1
ATOM 1603 C CA . CYS A 1 198 ? 4.800 29.414 -40.965 1.00 33.62 198 CYS A CA 1
ATOM 1604 C C . CYS A 1 198 ? 3.558 29.690 -41.834 1.00 33.62 198 CYS A C 1
ATOM 1606 O O . CYS A 1 198 ? 3.571 29.496 -43.041 1.00 33.62 198 CYS A O 1
ATOM 1608 N N . CYS A 1 199 ? 2.487 30.151 -41.196 1.00 39.44 199 CYS A N 1
ATOM 1609 C CA . CYS A 1 199 ? 1.420 30.933 -41.805 1.00 39.44 199 CYS A CA 1
ATOM 1610 C C . CYS A 1 199 ? 1.135 32.081 -40.836 1.00 39.44 199 CYS A C 1
ATOM 1612 O O . CYS A 1 199 ? 0.049 32.191 -40.269 1.00 39.44 199 CYS A O 1
ATOM 1614 N N . ALA A 1 200 ? 2.153 32.917 -40.604 1.00 37.59 200 ALA A N 1
ATOM 1615 C CA . ALA A 1 200 ? 1.910 34.279 -40.171 1.00 37.59 200 ALA A CA 1
ATOM 1616 C C . ALA A 1 200 ? 1.068 34.917 -41.277 1.00 37.59 200 ALA A C 1
ATOM 1618 O O . ALA A 1 200 ? 1.570 35.223 -42.359 1.00 37.59 200 ALA A O 1
ATOM 1619 N N . PHE A 1 201 ? -0.237 34.985 -41.010 1.00 40.72 201 PHE A N 1
ATOM 1620 C CA . PHE A 1 201 ? -1.194 35.838 -41.688 1.00 40.72 201 PHE A CA 1
ATOM 1621 C C . PHE A 1 201 ? -0.491 37.142 -42.048 1.00 40.72 201 PHE A C 1
ATOM 1623 O O . PHE A 1 201 ? 0.066 37.808 -41.175 1.00 40.72 201 PHE A O 1
ATOM 1630 N N . SER A 1 202 ? -0.434 37.393 -43.349 1.00 37.19 202 SER A N 1
ATOM 1631 C CA . SER A 1 202 ? 0.211 38.509 -44.009 1.00 37.19 202 SER A CA 1
ATOM 1632 C C . SER A 1 202 ? 0.289 39.745 -43.114 1.00 37.19 202 SER A C 1
ATOM 1634 O O . SER A 1 202 ? -0.715 40.421 -42.903 1.00 37.19 202 SER A O 1
ATOM 1636 N N . LEU A 1 203 ? 1.496 40.105 -42.664 1.00 39.78 203 LEU A N 1
ATOM 1637 C CA . LEU A 1 203 ? 1.808 41.515 -42.438 1.00 39.78 203 LEU A CA 1
ATOM 1638 C C . LEU A 1 203 ? 1.977 42.119 -43.839 1.00 39.78 203 LEU A C 1
ATOM 1640 O O . LEU A 1 203 ? 3.079 42.355 -44.329 1.00 39.78 203 LEU A O 1
ATOM 1644 N N . LEU A 1 204 ? 0.833 42.184 -44.525 1.00 43.94 204 LEU A N 1
ATOM 1645 C CA . LEU A 1 204 ? 0.610 42.923 -45.746 1.00 43.94 204 LEU A CA 1
ATOM 1646 C C . LEU A 1 204 ? 0.862 44.375 -45.374 1.00 43.94 204 LEU A C 1
ATOM 1648 O O . LEU A 1 204 ? 0.203 44.926 -44.498 1.00 43.94 204 LEU A O 1
ATOM 1652 N N . GLU A 1 205 ? 1.924 44.884 -45.982 1.00 42.19 205 GLU A N 1
ATOM 1653 C CA . GLU A 1 205 ? 2.127 46.254 -46.416 1.00 42.19 205 GLU A CA 1
ATOM 1654 C C . GLU A 1 205 ? 1.206 47.287 -45.766 1.00 42.19 205 GLU A C 1
ATOM 1656 O O . GLU A 1 205 ? 0.006 47.348 -46.029 1.00 42.19 205 GLU A O 1
ATOM 1661 N N . GLU A 1 206 ? 1.831 48.169 -44.989 1.00 42.62 206 GLU A N 1
ATOM 1662 C CA . GLU A 1 206 ? 1.325 49.487 -44.632 1.00 42.62 206 GLU A CA 1
ATOM 1663 C C . GLU A 1 206 ? 1.147 50.326 -45.919 1.00 42.62 206 GLU A C 1
ATOM 1665 O O . GLU A 1 206 ? 1.911 51.233 -46.226 1.00 42.62 206 GLU A O 1
ATOM 1670 N N . ASN A 1 207 ? 0.141 49.965 -46.713 1.00 39.19 207 ASN A N 1
ATOM 1671 C CA . ASN A 1 207 ? -0.467 50.764 -47.761 1.00 39.19 207 ASN A CA 1
ATOM 1672 C C . ASN A 1 207 ? -1.869 51.089 -47.249 1.00 39.19 207 ASN A C 1
ATOM 1674 O O . ASN A 1 207 ? -2.748 50.231 -47.216 1.00 39.19 207 ASN A O 1
ATOM 1678 N N . GLY A 1 208 ? -2.036 52.322 -46.769 1.00 34.56 208 GLY A N 1
ATOM 1679 C CA . GLY A 1 208 ? -3.233 52.778 -46.076 1.00 34.56 208 GLY A CA 1
ATOM 1680 C C . GLY A 1 208 ? -4.516 52.553 -46.871 1.00 34.56 208 GLY A C 1
ATOM 1681 O O . GLY A 1 208 ? -4.764 53.245 -47.852 1.00 34.56 208 GLY A O 1
ATOM 1682 N N . PHE A 1 209 ? -5.345 51.636 -46.384 1.00 40.84 209 PHE A N 1
ATOM 1683 C CA . PHE A 1 209 ? -6.765 51.539 -46.690 1.00 40.84 209 PHE A CA 1
ATOM 1684 C C . PHE A 1 209 ? -7.484 51.110 -45.410 1.00 40.84 209 PHE A C 1
ATOM 1686 O O . PHE A 1 209 ? -7.079 50.161 -44.744 1.00 40.84 209 PHE A O 1
ATOM 1693 N N . GLU A 1 210 ? -8.496 51.882 -45.023 1.00 39.56 210 GLU A N 1
ATOM 1694 C CA . GLU A 1 210 ? -9.326 51.612 -43.854 1.00 39.56 210 GLU A CA 1
ATOM 1695 C C . GLU A 1 210 ? -10.080 50.292 -44.045 1.00 39.56 210 GLU A C 1
ATOM 1697 O O . GLU A 1 210 ? -10.857 50.170 -44.989 1.00 39.56 210 GLU A O 1
ATOM 1702 N N . GLU A 1 211 ? -9.866 49.308 -43.167 1.00 50.38 211 GLU A N 1
ATOM 1703 C CA . GLU A 1 211 ? -10.633 48.061 -43.186 1.00 50.38 211 GLU A CA 1
ATOM 1704 C C . GLU A 1 211 ? -11.204 47.768 -41.793 1.00 50.38 211 GLU A C 1
ATOM 1706 O O . GLU A 1 211 ? -10.494 47.674 -40.787 1.00 50.38 211 GLU A O 1
ATOM 1711 N N . GLU A 1 212 ? -12.535 47.732 -41.752 1.00 49.75 212 GLU A N 1
ATOM 1712 C CA . GLU A 1 212 ? -13.384 47.641 -40.572 1.00 49.75 212 GLU A CA 1
ATOM 1713 C C . GLU A 1 212 ? -13.080 46.402 -39.718 1.00 49.75 212 GLU A C 1
ATOM 1715 O O . GLU A 1 212 ? -12.964 45.274 -40.197 1.00 49.75 212 GLU A O 1
ATOM 1720 N N . ARG A 1 213 ? -13.025 46.609 -38.399 1.00 52.59 213 ARG A N 1
ATOM 1721 C CA . ARG A 1 213 ? -13.004 45.546 -37.390 1.00 52.59 213 ARG A CA 1
ATOM 1722 C C . ARG A 1 213 ? -14.222 44.630 -37.608 1.00 52.59 213 ARG A C 1
ATOM 1724 O O . ARG A 1 213 ? -15.338 45.138 -37.511 1.00 52.59 213 ARG A O 1
ATOM 1731 N N . PRO A 1 214 ? -14.054 43.311 -37.829 1.00 57.31 214 PRO A N 1
ATOM 1732 C CA . PRO A 1 214 ? -15.192 42.419 -38.002 1.00 57.31 214 PRO A CA 1
ATOM 1733 C C . PRO A 1 214 ? -16.035 42.425 -36.725 1.00 57.31 214 PRO A C 1
ATOM 1735 O O . PRO A 1 214 ? -15.575 42.063 -35.637 1.00 57.31 214 PRO A O 1
ATOM 1738 N N . ASP A 1 215 ? -17.261 42.917 -36.868 1.00 51.53 215 ASP A N 1
ATOM 1739 C CA . ASP A 1 215 ? -18.225 43.064 -35.791 1.00 51.53 215 ASP A CA 1
ATOM 1740 C C . ASP A 1 215 ? -18.721 41.674 -35.362 1.00 51.53 215 ASP A C 1
ATOM 1742 O O . ASP A 1 215 ? -18.929 40.793 -36.203 1.00 51.53 215 ASP A O 1
ATOM 1746 N N . PHE A 1 216 ? -18.933 41.455 -34.059 1.00 61.31 216 PHE A N 1
ATOM 1747 C CA . PHE A 1 216 ? -19.335 40.157 -33.470 1.00 61.31 216 PHE A CA 1
ATOM 1748 C C . PHE A 1 216 ? -20.625 39.579 -34.093 1.00 61.31 216 PHE A C 1
ATOM 1750 O O . PHE A 1 216 ? -20.917 38.392 -33.971 1.00 61.31 216 PHE A O 1
ATOM 1757 N N . LEU A 1 217 ? -21.381 40.422 -34.795 1.00 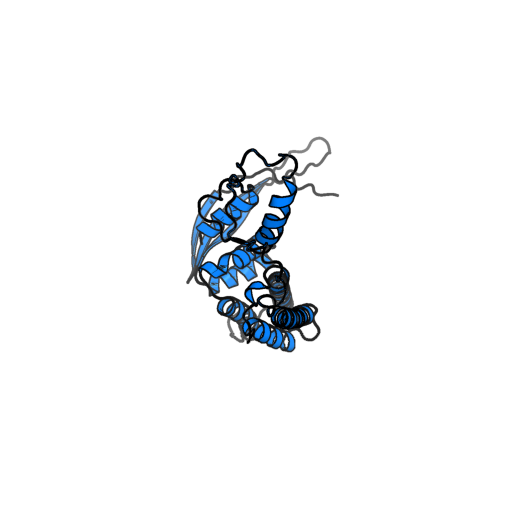57.41 217 LEU A N 1
ATOM 1758 C CA . LEU A 1 217 ? -22.643 40.114 -35.457 1.00 57.41 217 LEU A CA 1
ATOM 1759 C C . LEU A 1 217 ? -22.484 39.576 -36.892 1.00 57.41 217 LEU A C 1
ATOM 1761 O O . LEU A 1 217 ? -23.483 39.234 -37.515 1.00 57.41 217 LEU A O 1
ATOM 1765 N N . SER A 1 218 ? -21.257 39.494 -37.416 1.00 61.22 218 SER A N 1
ATOM 1766 C CA . SER A 1 218 ? -20.968 38.970 -38.764 1.00 61.22 218 SER A CA 1
ATOM 1767 C C . SER A 1 218 ? -20.749 37.451 -38.812 1.00 61.22 218 SER A C 1
ATOM 1769 O O . SER A 1 218 ? -20.605 36.880 -39.893 1.00 61.22 218 SER A O 1
ATOM 1771 N N . PHE A 1 219 ? -20.754 36.776 -37.658 1.00 57.91 219 PHE A N 1
ATOM 1772 C CA . PHE A 1 219 ? -20.645 35.322 -37.595 1.00 57.91 219 PHE A CA 1
ATOM 1773 C C . PHE A 1 219 ? -21.994 34.654 -37.861 1.00 57.91 219 PHE A C 1
ATOM 1775 O O . PHE A 1 219 ? -22.971 34.896 -37.153 1.00 57.91 219 PHE A O 1
ATOM 1782 N N . ASP A 1 220 ? -22.018 33.762 -38.853 1.00 56.06 220 ASP A N 1
ATOM 1783 C CA . ASP A 1 220 ? -23.158 32.891 -39.125 1.00 56.06 220 ASP A CA 1
ATOM 1784 C C . ASP A 1 220 ? -23.397 31.965 -37.910 1.00 56.06 220 ASP A C 1
ATOM 1786 O O . ASP A 1 220 ? -22.509 31.161 -37.575 1.00 56.06 220 ASP A O 1
ATOM 1790 N N . PRO A 1 221 ? -24.551 32.066 -37.213 1.00 57.56 221 PRO A N 1
ATOM 1791 C CA . PRO A 1 221 ? -24.816 31.332 -35.976 1.00 57.56 221 PRO A CA 1
ATOM 1792 C C . PRO A 1 221 ? -24.840 29.806 -36.147 1.00 57.56 221 PRO A C 1
ATOM 1794 O O . PRO A 1 221 ? -24.852 29.088 -35.148 1.00 57.56 221 PRO A O 1
ATOM 1797 N N . THR A 1 222 ? -24.794 29.280 -37.375 1.00 56.25 222 THR A N 1
ATOM 1798 C CA . THR A 1 222 ? -24.647 27.837 -37.625 1.00 56.25 222 THR A CA 1
ATOM 1799 C C . THR A 1 222 ? -23.211 27.322 -37.485 1.00 56.25 222 THR A C 1
ATOM 1801 O O . THR A 1 222 ? -22.990 26.115 -37.504 1.00 56.25 222 THR A O 1
ATOM 1804 N N . SER A 1 223 ? -22.227 28.199 -37.265 1.00 54.03 223 SER A N 1
ATOM 1805 C CA . SER A 1 223 ? -20.802 27.843 -37.143 1.00 54.03 223 SER A CA 1
ATOM 1806 C C . SER A 1 223 ? -20.367 27.509 -35.706 1.00 54.03 223 SER A C 1
ATOM 1808 O O . SER A 1 223 ? -19.192 27.642 -35.355 1.00 54.03 223 SER A O 1
ATOM 1810 N N . SER A 1 224 ? -21.284 27.060 -34.842 1.00 53.31 224 SER A N 1
ATOM 1811 C CA . SER A 1 224 ? -20.980 26.645 -33.457 1.00 53.31 224 SER A CA 1
ATOM 1812 C C . SER A 1 224 ? -20.000 25.463 -33.361 1.00 53.31 224 SER A C 1
ATOM 1814 O O . SER A 1 224 ? -19.479 25.152 -32.285 1.00 53.31 224 SER A O 1
ATOM 1816 N N . GLU A 1 225 ? -19.707 24.806 -34.483 1.00 55.50 225 GLU A N 1
ATOM 1817 C CA . GLU A 1 225 ? -18.736 23.716 -34.565 1.00 55.50 225 GLU A CA 1
ATOM 1818 C C . GLU A 1 225 ? -17.281 24.195 -34.425 1.00 55.50 225 GLU A C 1
ATOM 1820 O O . GLU A 1 225 ? -16.455 23.457 -33.888 1.00 55.50 225 GLU A O 1
ATOM 1825 N N . GLN A 1 226 ? -16.960 25.446 -34.783 1.00 53.97 226 GLN A N 1
ATOM 1826 C CA . GLN A 1 226 ? -15.580 25.950 -34.684 1.00 53.97 226 GLN A CA 1
ATOM 1827 C C . GLN A 1 226 ? -15.151 26.268 -33.244 1.00 53.97 226 GLN A C 1
ATOM 1829 O O . GLN A 1 226 ? -13.992 26.066 -32.886 1.00 53.97 226 GLN A O 1
ATOM 1834 N N . ASN A 1 227 ? -16.081 26.666 -32.369 1.00 51.06 227 ASN A N 1
ATOM 1835 C CA . ASN A 1 227 ? -15.779 26.778 -30.938 1.00 51.06 227 ASN A CA 1
ATOM 1836 C C . ASN A 1 227 ? -15.681 25.390 -30.287 1.00 51.06 227 ASN A C 1
ATOM 1838 O O . ASN A 1 227 ? -14.814 25.147 -29.452 1.00 51.06 227 ASN A O 1
ATOM 1842 N N . THR A 1 228 ? -16.520 24.446 -30.711 1.00 55.53 228 THR A N 1
ATOM 1843 C CA . THR A 1 228 ? -16.555 23.073 -30.186 1.00 55.53 228 THR A CA 1
ATOM 1844 C C . THR A 1 228 ? -15.176 22.399 -30.298 1.00 55.53 228 THR A C 1
ATOM 1846 O O . THR A 1 228 ? -14.654 21.894 -29.305 1.00 55.53 228 THR A O 1
ATOM 1849 N N . VAL A 1 229 ? -14.492 22.491 -31.441 1.00 57.22 229 VAL A N 1
ATOM 1850 C CA . VAL A 1 229 ? -13.164 21.866 -31.629 1.00 57.22 229 VAL A CA 1
ATOM 1851 C C . VAL A 1 229 ? -12.031 22.475 -30.788 1.00 57.22 229 VAL A C 1
ATOM 1853 O O . VAL A 1 229 ? -11.061 21.779 -30.500 1.00 57.22 229 VAL A O 1
ATOM 1856 N N . MET A 1 230 ? -12.160 23.719 -30.317 1.00 54.66 230 MET A N 1
ATOM 1857 C CA . MET A 1 230 ? -11.196 24.343 -29.393 1.00 54.66 230 MET A CA 1
ATOM 1858 C C . MET A 1 230 ? -11.465 23.993 -27.922 1.00 54.66 230 MET A C 1
ATOM 1860 O O . MET A 1 230 ? -10.539 23.942 -27.107 1.00 54.66 230 MET A O 1
ATOM 1864 N N . PHE A 1 231 ? -12.725 23.730 -27.567 1.00 55.16 231 PHE A N 1
ATOM 1865 C CA . PHE A 1 231 ? -13.110 23.383 -26.198 1.00 55.16 231 PHE A CA 1
ATOM 1866 C C . PHE A 1 231 ? -12.930 21.892 -25.887 1.00 55.16 231 PHE A C 1
ATOM 1868 O O . PHE A 1 231 ? -12.537 21.556 -24.771 1.00 55.16 231 PHE A O 1
ATOM 1875 N N . TYR A 1 232 ? -13.152 20.989 -26.845 1.00 47.69 232 TYR A N 1
ATOM 1876 C CA . TYR A 1 232 ? -13.130 19.541 -26.585 1.00 47.69 232 TYR A CA 1
ATOM 1877 C C . TYR A 1 232 ? -11.748 18.994 -26.157 1.00 47.69 232 TYR A C 1
ATOM 1879 O O . TYR A 1 232 ? -11.687 18.301 -25.139 1.00 47.69 232 TYR A O 1
ATOM 1887 N N . PRO A 1 233 ? -10.618 19.347 -26.807 1.00 49.16 233 PRO A N 1
ATOM 1888 C CA . PRO A 1 233 ? -9.290 18.911 -26.359 1.00 49.16 233 PRO A CA 1
ATOM 1889 C C . PRO A 1 233 ? -8.869 19.549 -25.025 1.00 49.16 233 PRO A C 1
ATOM 1891 O O . PRO A 1 233 ? -8.188 18.917 -24.216 1.00 49.16 233 PRO A O 1
ATOM 1894 N N . ARG A 1 234 ? -9.324 20.782 -24.748 1.00 46.56 234 ARG A N 1
ATOM 1895 C CA . ARG A 1 234 ? -9.093 21.462 -23.461 1.00 46.56 234 ARG A CA 1
ATOM 1896 C C . ARG A 1 234 ? -9.894 20.838 -22.321 1.00 46.56 234 ARG A C 1
ATOM 1898 O O . ARG A 1 234 ? -9.358 20.712 -21.229 1.00 46.56 234 ARG A O 1
ATOM 1905 N N . LEU A 1 235 ? -11.120 20.377 -22.564 1.00 48.72 235 LEU A N 1
ATOM 1906 C CA . LEU A 1 235 ? -11.934 19.680 -21.560 1.00 48.72 235 LEU A CA 1
ATOM 1907 C C . LEU A 1 235 ? -11.400 18.273 -21.242 1.00 48.72 235 LEU A C 1
ATOM 1909 O O . LEU A 1 235 ? -11.488 17.836 -20.097 1.00 48.72 235 LEU A O 1
ATOM 1913 N N . SER A 1 236 ? -10.783 17.582 -22.206 1.00 50.66 236 SER A N 1
ATOM 1914 C CA . SER A 1 236 ? -10.136 16.283 -21.959 1.00 50.66 236 SER A CA 1
ATOM 1915 C C . SER A 1 236 ? -8.789 16.388 -21.234 1.00 50.66 236 SER A C 1
ATOM 1917 O O . SER A 1 236 ? -8.420 15.454 -20.525 1.00 50.66 236 SER A O 1
ATOM 1919 N N . SER A 1 237 ? -8.076 17.514 -21.361 1.00 49.12 237 SER A N 1
ATOM 1920 C CA . SER A 1 237 ? -6.786 17.739 -20.688 1.00 49.12 237 SER A CA 1
ATOM 1921 C C . SER A 1 237 ? -6.898 18.488 -19.349 1.00 49.12 237 SER A C 1
ATOM 1923 O O . SER A 1 237 ? -5.931 18.523 -18.590 1.00 49.12 237 SER A O 1
ATOM 1925 N N . HIS A 1 238 ? -8.069 19.046 -19.021 1.00 43.91 238 HIS A N 1
ATOM 1926 C CA . HIS A 1 238 ? -8.362 19.689 -17.738 1.00 43.91 238 HIS A CA 1
ATOM 1927 C C . HIS A 1 238 ? -9.425 18.887 -16.967 1.00 43.91 238 HIS A C 1
ATOM 1929 O O . HIS A 1 238 ? -10.595 19.262 -16.898 1.00 43.91 238 HIS A O 1
ATOM 1935 N N . ARG A 1 239 ? -9.023 17.806 -16.279 1.00 45.44 239 ARG A N 1
ATOM 1936 C CA . ARG A 1 239 ? -9.760 17.403 -15.066 1.00 45.44 239 ARG A CA 1
ATOM 1937 C C . ARG A 1 239 ? -9.434 18.416 -13.975 1.00 45.44 239 ARG A C 1
ATOM 1939 O O . ARG A 1 239 ? -8.506 18.251 -13.188 1.00 45.44 239 ARG A O 1
ATOM 1946 N N . HIS A 1 240 ? -10.168 19.522 -14.023 1.00 51.88 240 HIS A N 1
ATOM 1947 C CA . HIS A 1 240 ? -10.138 20.587 -13.041 1.00 51.88 240 HIS A CA 1
ATOM 1948 C C . HIS A 1 240 ? -10.533 20.060 -11.660 1.00 51.88 240 HIS A C 1
ATOM 1950 O O . HIS A 1 240 ? -11.581 19.443 -11.485 1.00 51.88 240 HIS A O 1
ATOM 1956 N N . ASN A 1 241 ? -9.698 20.392 -10.677 1.00 52.16 241 ASN A N 1
ATOM 1957 C CA . ASN A 1 241 ? -10.137 20.660 -9.317 1.00 52.16 241 ASN A CA 1
ATOM 1958 C C . ASN A 1 241 ? -11.240 21.740 -9.395 1.00 52.16 241 ASN A C 1
ATOM 1960 O O . ASN A 1 241 ? -10.937 22.848 -9.854 1.00 52.16 241 ASN A O 1
ATOM 1964 N N . PRO A 1 242 ? -12.510 21.444 -9.071 1.00 49.97 242 PRO A N 1
ATOM 1965 C CA . PRO A 1 242 ? -13.580 22.418 -9.222 1.00 49.97 242 PRO A CA 1
ATOM 1966 C C . PRO A 1 242 ? -13.402 23.539 -8.196 1.00 49.97 242 PRO A C 1
ATOM 1968 O O . PRO A 1 242 ? -13.274 23.308 -6.996 1.00 49.97 242 PRO A O 1
ATOM 1971 N N . THR A 1 243 ? -13.407 24.780 -8.675 1.00 50.69 243 THR A N 1
ATOM 1972 C CA . THR A 1 243 ? -13.595 25.958 -7.823 1.00 50.69 243 THR A CA 1
ATOM 1973 C C . THR A 1 243 ? -15.007 25.917 -7.206 1.00 50.69 243 THR A C 1
ATOM 1975 O O . THR A 1 243 ? -15.919 25.357 -7.823 1.00 50.69 243 THR A O 1
ATOM 1978 N N . PRO A 1 244 ? -15.240 26.537 -6.029 1.00 48.56 244 PRO A N 1
ATOM 1979 C CA . PRO A 1 244 ? -16.492 26.415 -5.261 1.00 48.56 244 PRO A CA 1
ATOM 1980 C C . PRO A 1 244 ? -17.782 26.768 -6.025 1.00 48.56 244 PRO A C 1
ATOM 1982 O O . PRO A 1 244 ? -18.873 26.399 -5.604 1.00 48.56 244 PRO A O 1
ATOM 1985 N N . ALA A 1 245 ? -17.678 27.467 -7.156 1.00 48.00 245 ALA A N 1
ATOM 1986 C CA . ALA A 1 245 ? -18.811 27.920 -7.956 1.00 48.00 245 ALA A CA 1
ATOM 1987 C C . ALA A 1 245 ? -19.418 26.851 -8.894 1.00 48.00 245 ALA A C 1
ATOM 1989 O O . ALA A 1 245 ? -20.517 27.061 -9.401 1.00 48.00 245 ALA A O 1
ATOM 1990 N N . GLN A 1 246 ? -18.760 25.706 -9.132 1.00 49.16 246 GLN A N 1
ATOM 1991 C CA . GLN A 1 246 ? -19.257 24.670 -10.064 1.00 49.16 246 GLN A CA 1
ATOM 1992 C C . GLN A 1 246 ? -20.057 23.531 -9.398 1.00 49.16 246 GLN A C 1
ATOM 1994 O O . GLN A 1 246 ? -20.517 22.614 -10.076 1.00 49.16 246 GLN A O 1
ATOM 1999 N N . ALA A 1 247 ? -20.288 23.595 -8.083 1.00 45.66 247 ALA A N 1
ATOM 2000 C CA . ALA A 1 247 ? -20.943 22.536 -7.306 1.00 45.66 247 ALA A CA 1
ATOM 2001 C C . ALA A 1 247 ? -22.450 22.335 -7.597 1.00 45.66 247 ALA A C 1
ATOM 2003 O O . ALA A 1 247 ? -23.030 21.347 -7.156 1.00 45.66 247 ALA A O 1
ATOM 2004 N N . SER A 1 248 ? -23.094 23.236 -8.348 1.00 45.56 248 SER A N 1
ATOM 2005 C CA . SER A 1 248 ? -24.553 23.223 -8.562 1.00 45.56 248 SER A CA 1
ATOM 2006 C C . SER A 1 248 ? -25.049 22.149 -9.550 1.00 45.56 248 SER A C 1
ATOM 2008 O O . SER A 1 248 ? -26.240 21.855 -9.597 1.00 45.56 248 SER A O 1
ATOM 2010 N N . LEU A 1 249 ? -24.160 21.532 -10.340 1.00 47.28 249 LEU A N 1
ATOM 2011 C CA . LEU A 1 249 ? -24.547 20.648 -11.453 1.00 47.28 249 LEU A CA 1
ATOM 2012 C C . LEU A 1 249 ? -24.116 19.182 -11.274 1.00 47.28 249 LEU A C 1
ATOM 2014 O O . LEU A 1 249 ? -23.821 18.494 -12.251 1.00 47.28 249 LEU A O 1
ATOM 2018 N N . MET A 1 250 ? -24.032 18.695 -10.037 1.00 40.53 250 MET A N 1
ATOM 2019 C CA . MET A 1 250 ? -23.596 17.325 -9.766 1.00 40.53 250 MET A CA 1
ATOM 2020 C C . MET A 1 250 ? -24.739 16.415 -9.314 1.00 40.53 250 MET A C 1
ATOM 2022 O O . MET A 1 250 ? -25.481 16.736 -8.389 1.00 40.53 250 MET A O 1
ATOM 2026 N N . ASP A 1 251 ? -24.841 15.258 -9.978 1.00 43.34 251 ASP A N 1
ATOM 2027 C CA . ASP A 1 251 ? -25.758 14.161 -9.656 1.00 43.34 251 ASP A CA 1
ATOM 2028 C C . ASP A 1 251 ? -25.668 13.758 -8.169 1.00 43.34 251 ASP A C 1
ATOM 2030 O O . ASP A 1 251 ? -24.614 13.863 -7.530 1.00 43.34 251 ASP A O 1
ATOM 2034 N N . SER A 1 252 ? -26.779 13.269 -7.612 1.00 42.78 252 SER A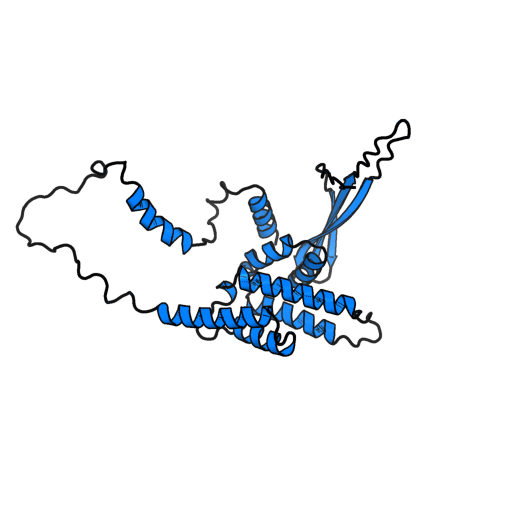 N 1
ATOM 2035 C CA . SER A 1 252 ? -26.949 12.975 -6.179 1.00 42.78 252 SER A CA 1
ATOM 2036 C C . SER A 1 252 ? -25.878 12.020 -5.626 1.00 42.78 252 SER A C 1
ATOM 2038 O O . SER A 1 252 ? -25.481 12.119 -4.464 1.00 42.78 252 SER A O 1
ATOM 2040 N N . ARG A 1 253 ? -25.341 11.125 -6.468 1.00 45.44 253 ARG A N 1
ATOM 2041 C CA . ARG A 1 253 ? -24.256 10.200 -6.093 1.00 45.44 253 ARG A CA 1
ATOM 2042 C C . ARG A 1 253 ? -22.904 10.898 -5.951 1.00 45.44 253 ARG A C 1
ATOM 2044 O O . ARG A 1 253 ? -22.131 10.575 -5.051 1.00 45.44 253 ARG A O 1
ATOM 2051 N N . THR A 1 254 ? -22.636 11.881 -6.801 1.00 50.50 254 THR A N 1
ATOM 2052 C CA . THR A 1 254 ? -21.403 12.672 -6.770 1.00 50.50 254 THR A CA 1
ATOM 2053 C C . THR A 1 254 ? -21.435 13.662 -5.607 1.00 50.50 254 THR A C 1
ATOM 2055 O O . THR A 1 254 ? -20.427 13.828 -4.926 1.00 50.50 254 THR A O 1
ATOM 2058 N N . SER A 1 255 ? -22.602 14.243 -5.303 1.00 39.44 255 SER A N 1
ATOM 2059 C CA . SER A 1 255 ? -22.801 15.115 -4.135 1.00 39.44 255 SER A CA 1
ATOM 2060 C C . SER A 1 255 ? -22.485 14.403 -2.811 1.00 39.44 255 SER A C 1
ATOM 2062 O O . SER A 1 255 ? -21.767 14.951 -1.977 1.00 39.44 255 SER A O 1
ATOM 2064 N N . HIS A 1 256 ? -22.902 13.141 -2.650 1.00 43.34 256 HIS A N 1
ATOM 2065 C CA . HIS A 1 256 ? -22.542 12.330 -1.478 1.00 43.34 256 HIS A CA 1
ATOM 2066 C C . HIS A 1 256 ? -21.026 12.104 -1.346 1.00 43.34 256 HIS A C 1
ATOM 2068 O O . HIS A 1 256 ? -20.492 12.144 -0.238 1.00 43.34 256 HIS A O 1
ATOM 2074 N N . CYS A 1 257 ? -20.322 11.909 -2.466 1.00 44.72 257 CYS A N 1
ATOM 2075 C CA . CYS A 1 257 ? -18.864 11.766 -2.466 1.00 44.72 257 CYS A CA 1
ATOM 2076 C C . CYS A 1 257 ? -18.169 13.074 -2.064 1.00 44.72 257 CYS A C 1
ATOM 2078 O O . CYS A 1 257 ? -17.218 13.044 -1.287 1.00 44.72 257 CYS A O 1
ATOM 2080 N N . TRP A 1 258 ? -18.672 14.222 -2.531 1.00 41.38 258 TRP A N 1
ATOM 2081 C CA . TRP A 1 258 ? -18.177 15.538 -2.117 1.00 41.38 258 TRP A CA 1
ATOM 2082 C C . TRP A 1 258 ? -18.440 15.827 -0.645 1.00 41.38 258 TRP A C 1
ATOM 2084 O O . TRP A 1 258 ? -17.557 16.325 0.045 1.00 41.38 258 TRP A O 1
ATOM 2094 N N . HIS A 1 259 ? -19.622 15.476 -0.141 1.00 46.91 259 HIS A N 1
ATOM 2095 C CA . HIS A 1 259 ? -19.964 15.714 1.256 1.00 46.91 259 HIS A CA 1
ATOM 2096 C C . HIS A 1 259 ? -19.121 14.856 2.208 1.00 46.91 259 HIS A C 1
ATOM 2098 O O . HIS A 1 259 ? -18.768 15.321 3.288 1.00 46.91 259 HIS A O 1
ATOM 2104 N N . MET A 1 260 ? -18.751 13.637 1.797 1.00 47.28 260 MET A N 1
ATOM 2105 C CA . MET A 1 260 ? -17.790 12.798 2.522 1.00 47.28 260 MET A CA 1
ATOM 2106 C C . MET A 1 260 ? -16.355 13.334 2.405 1.00 47.28 260 MET A C 1
ATOM 2108 O O . MET A 1 260 ? -15.628 13.307 3.388 1.00 47.28 260 MET A O 1
ATOM 2112 N N . ALA A 1 261 ? -15.957 13.871 1.246 1.00 47.56 261 ALA A N 1
ATOM 2113 C CA . ALA A 1 261 ? -14.638 14.481 1.050 1.00 47.56 261 ALA A CA 1
ATOM 2114 C C . ALA A 1 261 ? -14.433 15.778 1.852 1.00 47.56 261 ALA A C 1
ATOM 2116 O O . ALA A 1 261 ? -13.305 16.101 2.192 1.00 47.56 261 ALA A O 1
ATOM 2117 N N . LEU A 1 262 ? -15.511 16.512 2.147 1.00 43.94 262 LEU A N 1
ATOM 2118 C CA . LEU A 1 262 ? -15.504 17.691 3.023 1.00 43.94 262 LEU A CA 1
ATOM 2119 C C . LEU A 1 262 ? -15.510 17.342 4.520 1.00 43.94 262 LEU A C 1
ATOM 2121 O O . LEU A 1 262 ? -15.280 18.226 5.340 1.00 43.94 262 LEU A O 1
ATOM 2125 N N . LEU A 1 263 ? -15.819 16.091 4.876 1.00 47.31 263 LEU A N 1
ATOM 2126 C CA . LEU A 1 263 ? -15.889 15.623 6.264 1.00 47.31 263 LEU A CA 1
ATOM 2127 C C . LEU A 1 263 ? -14.610 14.908 6.738 1.00 47.31 263 LEU A C 1
ATOM 2129 O O . LEU A 1 263 ? -14.502 14.658 7.937 1.00 47.31 263 LEU A O 1
ATOM 2133 N N . ILE A 1 264 ? -13.667 14.608 5.835 1.00 44.09 264 ILE A N 1
ATOM 2134 C CA . ILE A 1 264 ? -12.316 14.097 6.144 1.00 44.09 264 ILE A CA 1
ATOM 2135 C C . ILE A 1 264 ? -11.329 15.262 6.090 1.00 44.09 264 ILE A C 1
ATOM 2137 O O . ILE A 1 264 ? -10.532 15.391 7.045 1.00 44.09 264 ILE A O 1
#

pLDDT: mean 71.33, std 21.78, range [32.16, 97.31]

Foldseek 3Di:
DDQPQPFDPFDKDFPDWDDDDFWIKTKIKTWRFRFDPDPDDDDDRDGPTDIDIDIGTLGGDLLVLLVVLLVCVLVVNCVSLVLCLVFVVVPDALQVSLCSLLVVLVCLVPDPDPPDPNQDPVNNVSSVVSSLVSLQCCCPPVVVSQLDPPCSPSLVVVLVSCCVPPNPDPSNVSSVVSNVVSVVVVVPVDDPPPPPDVCPPDPPDPPDDDDDDPDPVPDDPVVVVVVVVVVPVVVVVDPDPDDPVPPPPDDPVVVVSVVSSVSD

Radius of gyration: 27.63 Å; chains: 1; bounding box: 66×72×70 Å